Protein 4R82 (pdb70)

Organism: Streptomyces globisporus (NCBI:txid1908)

Foldseek 3Di:
DDDDADCVDVVRVVQVVQADKFFWKKKWAAPPAIAIIFGQWAFDDVVQGKIKGKAFPPAVVVRVVV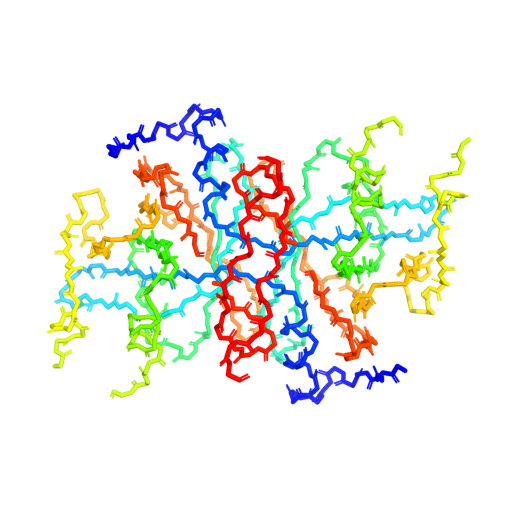AFKMKIFGAFLPCVVVNVLRVDNDPRSPPVFDFDQDPPRRITHGPRGQKMWMWTFDDWDDDDRIIMTMTGTPDMDGDVVTDTIGHSNDRDDDDPDPD/DDDADCVDVVSVVQVVLADKFFWKKKWAADPQIAIIFRQWAFDDVVQGKIKGWAFPPPVVVCLVPAFKMKIFGAFQVPVVVNVLNVDPDPRSPPVFDWDQDPVRRITYGPPGQKMFMWTFDDWDDDDRIIMTMTGTPDMDGDVPTDTIGHSNDRDDDDPDPD

CATH classification: 2.30.110.10

B-factor: mean 22.0, std 11.96, range [7.63, 94.13]

Nearest PDB structures (foldseek):
  4r82-assembly1_B  TM=1.001E+00  e=1.282E-28  Streptomyces globisporus
  4hx6-assembly4_G  TM=9.908E-01  e=9.183E-28  Streptomyces globisporus
  4hx6-assembly1_B  TM=9.897E-01  e=1.502E-27  Streptomyces globisporus
  4l82-assembly2_D  TM=9.680E-01  e=3.024E-16  Rickettsia felis URRWXCal2
  4l82-assembly1_B  TM=9.276E-01  e=1.485E-16  Rickettsia felis URRWXCal2

Radius of gyration: 18.84 Å; Cα contacts (8 Å, |Δi|>4): 823; chains: 2; bounding box: 42×42×58 Å

Sequence (325 aa):
PAELVDPKDRRVQLRRVFGDFPTGVTVVTVGGSSEPRGTANSFTSVSLSSPPLVLICVGKDAVHQRLTALPTFAVSVLEAGQEKAARHFADHSVDQFDTVDWVLGEESGAPLIAGAVAHLECAIHHRRLYEGGDHTIFLGEVIITATRWPAREGLFSGGRFRRFAPDADAELVDPKDRRVQLRRVFGDFPTGVTVVTVGGSEPRGTANSFTSVSLSSPPLVLICVGKDAVHQRLTALPTFAVSVLEAGQEKAARHFADHSVDQFDTVDWVLGEESGAPLIAGAVAHLECAIHRLYEGGDHTIFLGEVITATRWPAREGLFSGGRFRRFAPDAD

Structure (mmCIF, N/CA/C/O backbone):
data_4R82
#
_entry.id   4R82
#
_cell.length_a   42.046
_cell.length_b   62.830
_cell.length_c   70.089
_cell.angle_alpha   90.00
_cell.angle_beta   92.06
_cell.angle_gamma   90.00
#
_symmetry.space_group_name_H-M   'P 1 21 1'
#
loop_
_entity.id
_entity.type
_entity.pdbx_description
1 polymer Oxidoreductase
2 non-polymer NICOTINAMIDE-ADENINE-DINUCLEOTIDE
3 non-polymer 'CALCIUM ION'
4 non-polymer 'CHLORIDE ION'
5 non-polymer 'ACETATE ION'
6 non-polymer 'MAGNESIUM ION'
7 non-polymer 'FLAVIN-ADENINE DINUCLEOTIDE'
8 water water
#
loop_
_atom_site.group_PDB
_atom_site.id
_atom_site.type_symbol
_atom_site.label_atom_id
_atom_site.label_alt_id
_atom_site.label_comp_id
_atom_site.label_asym_id
_atom_site.label_entity_id
_atom_site.label_seq_id
_atom_site.pdbx_PDB_ins_code
_atom_site.Cartn_x
_atom_site.Cartn_y
_atom_site.Cartn_z
_atom_site.occupancy
_atom_site.B_iso_or_equiv
_atom_site.auth_seq_id
_atom_site.auth_comp_id
_atom_site.auth_asym_id
_atom_site.auth_atom_id
_atom_site.pdbx_PDB_model_num
ATOM 1 N N . PRO A 1 11 ? 1.448 20.992 29.239 1.00 52.84 8 PRO A N 1
ATOM 2 C CA . PRO A 1 11 ? 0.700 20.142 30.168 1.00 51.95 8 PRO A CA 1
ATOM 3 C C . PRO A 1 11 ? 0.960 18.671 29.885 1.00 44.81 8 PRO A C 1
ATOM 4 O O . PRO A 1 11 ? 0.570 18.168 28.830 1.00 45.62 8 PRO A O 1
ATOM 8 N N . ALA A 1 12 ? 1.611 17.998 30.827 1.00 37.67 9 ALA A N 1
ATOM 9 C CA . ALA A 1 12 ? 1.968 16.591 30.677 1.00 29.65 9 ALA A CA 1
ATOM 10 C C . ALA A 1 12 ? 0.772 15.734 30.260 1.00 29.67 9 ALA A C 1
ATOM 11 O O . ALA A 1 12 ? -0.351 15.949 30.718 1.00 35.31 9 ALA A O 1
ATOM 13 N N . GLU A 1 13 ? 1.024 14.774 29.379 1.00 22.76 10 GLU A N 1
ATOM 14 C CA . GLU A 1 13 ? 0.011 13.837 28.915 1.00 22.93 10 GLU A CA 1
ATOM 15 C C . GLU A 1 13 ? 0.380 12.457 29.450 1.00 21.95 10 GLU A C 1
ATOM 16 O O . GLU A 1 13 ? 1.480 11.961 29.197 1.00 19.80 10 GLU A O 1
ATOM 22 N N . LEU A 1 14 ? -0.524 11.838 30.202 1.00 22.00 11 LEU A N 1
ATOM 23 C CA . LEU A 1 14 ? -0.269 10.485 30.688 1.00 19.54 11 LEU A CA 1
ATOM 24 C C . LEU A 1 14 ? -0.604 9.486 29.584 1.00 23.72 11 LEU A C 1
ATOM 25 O O . LEU A 1 14 ? -1.694 9.530 29.002 1.00 27.46 11 LEU A O 1
ATOM 30 N N . VAL A 1 15 ? 0.324 8.575 29.311 1.00 15.86 12 VAL A N 1
ATOM 31 C CA . VAL A 1 15 ? 0.173 7.595 28.240 1.00 15.21 12 VAL A CA 1
ATOM 32 C C . VAL A 1 15 ? -0.277 6.232 28.769 1.00 20.23 12 VAL A C 1
ATOM 33 O O . VAL A 1 15 ? 0.364 5.662 29.659 1.00 21.82 12 VAL A O 1
ATOM 37 N N . ASP A 1 16 ? -1.394 5.738 28.232 1.00 19.94 13 ASP A N 1
ATOM 38 C CA . ASP A 1 16 ? -1.850 4.363 28.445 1.00 18.29 13 ASP A CA 1
ATOM 39 C C . ASP A 1 16 ? -1.180 3.494 27.389 1.00 17.09 13 ASP A C 1
ATOM 40 O O . ASP A 1 16 ? -1.492 3.616 26.206 1.00 17.35 13 ASP A O 1
ATOM 45 N N . PRO A 1 17 ? -0.237 2.628 27.799 1.00 18.86 14 PRO A N 1
ATOM 46 C CA . PRO A 1 17 ? 0.537 1.846 26.826 1.00 19.94 14 PRO A CA 1
ATOM 47 C C . PRO A 1 17 ? -0.334 0.936 25.964 1.00 22.41 14 PRO A C 1
ATOM 48 O O . PRO A 1 17 ? 0.132 0.506 24.905 1.00 21.71 14 PRO A O 1
ATOM 52 N N . LYS A 1 18 ? -1.562 0.663 26.402 1.00 20.98 15 LYS A N 1
ATOM 53 C CA . LYS A 1 18 ? -2.501 -0.138 25.622 1.00 18.81 15 LYS A CA 1
ATOM 54 C C . LYS A 1 18 ? -3.175 0.679 24.527 1.00 21.14 15 LYS A C 1
ATOM 55 O O . LYS A 1 18 ? -3.817 0.121 23.629 1.00 21.40 15 LYS A O 1
ATOM 59 N N . ASP A 1 19 ? -3.048 2.002 24.605 1.00 15.98 16 ASP A N 1
ATOM 60 C CA . ASP A 1 19 ? -3.640 2.869 23.592 1.00 15.29 16 ASP A CA 1
ATOM 61 C C . ASP A 1 19 ? -2.572 3.104 22.536 1.00 14.35 16 ASP A C 1
ATOM 62 O O . ASP A 1 19 ? -1.576 3.782 22.799 1.00 14.82 16 ASP A O 1
ATOM 67 N N . ARG A 1 20 ? -2.752 2.527 21.349 1.00 18.64 17 ARG A N 1
ATOM 68 C CA A ARG A 1 20 ? -1.756 2.615 20.270 0.43 17.42 17 ARG A CA 1
ATOM 69 C CA B ARG A 1 20 ? -1.702 2.619 20.336 0.57 16.42 17 ARG A CA 1
ATOM 70 C C . ARG A 1 20 ? -1.565 4.018 19.723 1.00 15.75 17 ARG A C 1
ATOM 71 O O . ARG A 1 20 ? -0.497 4.353 19.205 1.00 16.80 17 ARG A O 1
ATOM 86 N N . VAL A 1 21 ? -2.618 4.825 19.788 1.00 15.04 18 VAL A N 1
ATOM 87 C CA . VAL A 1 21 ? -2.526 6.221 19.367 1.00 17.29 18 VAL A CA 1
ATOM 88 C C . VAL A 1 21 ? -1.559 6.947 20.310 1.00 19.44 18 VAL A C 1
ATOM 89 O O . VAL A 1 21 ? -0.614 7.617 19.873 1.00 17.58 18 VAL A O 1
ATOM 93 N N . GLN A 1 22 ? -1.781 6.782 21.610 1.00 16.56 19 GLN A N 1
ATOM 94 C CA . GLN A 1 22 ? -0.916 7.390 22.620 1.00 15.39 19 GLN A CA 1
ATOM 95 C C . GLN A 1 22 ? 0.498 6.839 22.608 1.00 16.82 19 GLN A C 1
ATOM 96 O O . GLN A 1 22 ? 1.469 7.579 22.781 1.00 14.83 19 GLN A O 1
ATOM 102 N N . LEU A 1 23 ? 0.620 5.532 22.423 1.00 13.19 20 LEU A N 1
ATOM 103 C CA . LEU A 1 23 ? 1.936 4.910 22.380 1.00 13.00 20 LEU A CA 1
ATOM 104 C C . LEU A 1 23 ? 2.730 5.444 21.198 1.00 13.68 20 LEU A C 1
ATOM 105 O O . LEU A 1 23 ? 3.940 5.689 21.302 1.00 13.62 20 LEU A O 1
ATOM 110 N N . ARG A 1 24 ? 2.065 5.641 20.068 1.00 12.79 21 ARG A N 1
ATOM 111 C CA . ARG A 1 24 ? 2.789 6.136 18.904 1.00 12.30 21 ARG A CA 1
ATOM 112 C C . ARG A 1 24 ? 3.206 7.580 19.133 1.00 14.74 21 ARG A C 1
ATOM 113 O O . ARG A 1 24 ? 4.238 8.002 18.633 1.00 16.30 21 ARG A O 1
ATOM 121 N N . ARG A 1 25 ? 2.416 8.325 19.899 1.00 12.03 22 ARG A N 1
ATOM 122 C CA . ARG A 1 25 ? 2.805 9.693 20.258 1.00 13.39 22 ARG A CA 1
ATOM 123 C C . ARG A 1 25 ? 4.098 9.695 21.054 1.00 17.56 22 ARG A C 1
ATOM 124 O O . ARG A 1 25 ? 5.006 10.488 20.777 1.00 15.57 22 ARG A O 1
ATOM 132 N N . VAL A 1 26 ? 4.193 8.823 22.052 1.00 11.83 23 VAL A N 1
ATOM 133 C CA . VAL A 1 26 ? 5.409 8.812 22.874 1.00 11.94 23 VAL A CA 1
ATOM 134 C C . VAL A 1 26 ? 6.603 8.201 22.135 1.00 14.08 23 VAL A C 1
ATOM 135 O O . VAL A 1 26 ? 7.743 8.652 22.318 1.00 13.16 23 VAL A O 1
ATOM 139 N N . PHE A 1 27 ? 6.362 7.201 21.284 1.00 11.49 24 PHE A N 1
ATOM 140 C CA . PHE A 1 27 ? 7.450 6.687 20.457 1.00 9.75 24 PHE A CA 1
ATOM 141 C C . PHE A 1 27 ? 8.013 7.805 19.577 1.00 15.73 24 PHE A C 1
ATOM 142 O O . PHE A 1 27 ? 9.235 7.879 19.343 1.00 12.54 24 PHE A O 1
ATOM 150 N N . GLY A 1 28 ? 7.128 8.689 19.120 1.00 13.77 25 GLY A N 1
ATOM 151 C CA . GLY A 1 28 ? 7.517 9.779 18.242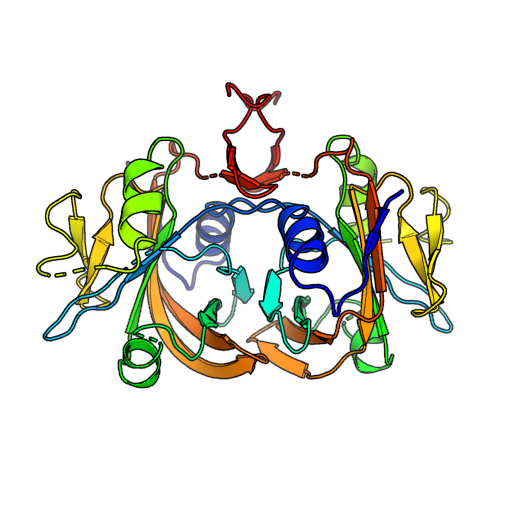 1.00 16.38 25 GLY A CA 1
ATOM 152 C C . GLY A 1 28 ? 8.325 10.854 18.942 1.00 13.62 25 GLY A C 1
ATOM 153 O O . GLY A 1 28 ? 8.932 11.714 18.277 1.00 13.32 25 GLY A O 1
ATOM 154 N N . ASP A 1 29 ? 8.337 10.824 20.274 1.00 11.41 26 ASP A N 1
ATOM 155 C CA . ASP A 1 29 ? 9.091 11.815 21.039 1.00 11.34 26 ASP A CA 1
ATOM 156 C C . ASP A 1 29 ? 10.609 11.610 20.950 1.00 10.94 26 ASP A C 1
ATOM 157 O O . ASP A 1 29 ? 11.366 12.548 21.177 1.00 13.42 26 ASP A O 1
ATOM 162 N N . PHE A 1 30 ? 11.049 10.399 20.632 1.00 10.25 27 PHE A N 1
ATOM 163 C CA . PHE A 1 30 ? 12.474 10.161 20.410 1.00 10.84 27 PHE A CA 1
ATOM 164 C C . PHE A 1 30 ? 12.785 10.343 18.933 1.00 11.23 27 PHE A C 1
ATOM 165 O O . PHE A 1 30 ? 12.320 9.563 18.095 1.00 11.63 27 PHE A O 1
ATOM 173 N N . PRO A 1 31 ? 13.589 11.370 18.603 1.00 11.36 28 PRO A N 1
ATOM 174 C CA . PRO A 1 31 ? 13.898 11.688 17.204 1.00 11.82 28 PRO A CA 1
ATOM 175 C C . PRO A 1 31 ? 14.836 10.660 16.604 1.00 11.48 28 PRO A C 1
ATOM 176 O O . PRO A 1 31 ? 15.674 10.107 17.321 1.00 10.67 28 PRO A O 1
ATOM 180 N N . THR A 1 32 ? 14.695 10.390 15.309 1.00 10.19 29 THR A N 1
ATOM 181 C CA . THR A 1 32 ? 15.619 9.496 14.627 1.00 12.21 29 THR A CA 1
ATOM 182 C C . THR A 1 32 ? 15.901 10.005 13.220 1.00 10.69 29 THR A C 1
ATOM 183 O O . THR A 1 32 ? 15.219 10.899 12.718 1.00 12.17 29 THR A O 1
ATOM 187 N N . GLY A 1 33 ? 16.892 9.403 12.571 1.00 11.93 30 GLY A N 1
ATOM 188 C CA . GLY A 1 33 ? 17.017 9.519 11.135 1.00 10.82 30 GLY A CA 1
ATOM 189 C C . GLY A 1 33 ? 16.025 8.607 10.441 1.00 13.37 30 GLY A C 1
ATOM 190 O O . GLY A 1 33 ? 15.123 8.039 11.074 1.00 11.96 30 GLY A O 1
ATOM 191 N N . VAL A 1 34 ? 16.183 8.470 9.130 1.00 11.13 31 VAL A N 1
ATOM 192 C CA . VAL A 1 34 ? 15.310 7.610 8.341 1.00 9.35 31 VAL A CA 1
ATOM 193 C C . VAL A 1 34 ? 16.196 6.831 7.394 1.00 10.33 31 VAL A C 1
ATOM 194 O O . VAL A 1 34 ? 17.083 7.411 6.767 1.00 12.15 31 VAL A O 1
ATOM 198 N N . THR A 1 35 ? 15.975 5.523 7.298 1.00 10.13 32 THR A N 1
ATOM 199 C CA . THR A 1 35 ? 16.712 4.710 6.337 1.00 10.10 32 THR A CA 1
ATOM 200 C C . THR A 1 35 ? 15.748 4.057 5.368 1.00 11.22 32 THR A C 1
ATOM 201 O O . THR A 1 35 ? 14.530 4.023 5.602 1.00 12.20 32 THR A O 1
ATOM 205 N N . VAL A 1 36 ? 16.293 3.530 4.280 1.00 8.54 33 VAL A N 1
ATOM 206 C CA . VAL A 1 36 ? 15.550 2.553 3.484 1.00 8.00 33 VAL A CA 1
ATOM 207 C C . VAL A 1 36 ? 16.344 1.267 3.592 1.00 11.66 33 VAL A C 1
ATOM 208 O O . VAL A 1 36 ? 17.546 1.236 3.291 1.00 11.96 33 VAL A O 1
ATOM 212 N N . VAL A 1 37 ? 15.682 0.215 4.057 1.00 10.30 34 VAL A N 1
ATOM 213 C CA . VAL A 1 37 ? 16.277 -1.109 4.074 1.00 11.22 34 VAL A CA 1
ATOM 214 C C . VAL A 1 37 ? 15.971 -1.786 2.748 1.00 10.44 34 VAL A C 1
ATOM 215 O O . VAL A 1 37 ? 14.824 -1.760 2.293 1.00 10.80 34 VAL A O 1
ATOM 219 N N . THR A 1 38 ? 16.978 -2.396 2.126 1.00 8.40 35 THR A N 1
ATOM 220 C CA . THR A 1 38 ? 16.736 -3.087 0.867 1.00 8.91 35 THR A CA 1
ATOM 221 C C . THR A 1 38 ? 17.284 -4.503 0.876 1.00 9.69 35 THR A C 1
ATOM 222 O O . THR A 1 38 ? 18.206 -4.832 1.636 1.00 11.72 35 THR A O 1
ATOM 226 N N . VAL A 1 39 ? 16.700 -5.334 0.022 1.00 12.77 36 VAL A N 1
ATOM 227 C CA . VAL A 1 39 ? 17.200 -6.685 -0.200 1.00 10.16 36 VAL A CA 1
ATOM 228 C C . VAL A 1 39 ? 17.253 -6.973 -1.684 1.00 14.14 36 VAL A C 1
ATOM 229 O O . VAL A 1 39 ? 16.562 -6.322 -2.476 1.00 14.18 36 VAL A O 1
ATOM 233 N N . GLY A 1 40 ? 18.087 -7.943 -2.055 1.00 11.59 37 GLY A N 1
ATOM 234 C CA . GLY A 1 40 ? 18.157 -8.416 -3.421 1.00 12.94 37 GLY A CA 1
ATOM 235 C C . GLY A 1 40 ? 17.289 -9.647 -3.572 1.00 16.90 37 GLY A C 1
ATOM 236 O O . GLY A 1 40 ? 16.123 -9.644 -3.167 1.00 16.91 37 GLY A O 1
ATOM 237 N N . GLY A 1 41 ? 17.844 -10.710 -4.141 1.00 16.79 38 GLY A N 1
ATOM 238 C CA . GLY A 1 41 ? 17.064 -11.908 -4.372 1.00 20.56 38 GLY A CA 1
ATOM 239 C C . GLY A 1 41 ? 16.268 -11.806 -5.660 1.00 20.04 38 GLY A C 1
ATOM 240 O O . GLY A 1 41 ? 16.467 -10.889 -6.457 1.00 18.21 38 GLY A O 1
ATOM 241 N N . SER A 1 42 ? 15.342 -12.732 -5.850 1.00 15.78 39 SER A N 1
ATOM 242 C CA A SER A 1 42 ? 14.581 -12.800 -7.090 0.54 16.65 39 SER A CA 1
ATOM 243 C CA B SER A 1 42 ? 14.570 -12.810 -7.088 0.46 16.66 39 SER A CA 1
ATOM 244 C C . SER A 1 42 ? 13.652 -11.604 -7.264 1.00 20.28 39 SER A C 1
ATOM 245 O O . SER A 1 42 ? 13.316 -11.232 -8.387 1.00 21.18 39 SER A O 1
ATOM 250 N N . GLU A 1 43 ? 13.235 -11.006 -6.153 1.00 16.76 40 GLU A N 1
ATOM 251 C CA . GLU A 1 43 ? 12.379 -9.823 -6.218 1.00 20.44 40 GLU A CA 1
ATOM 252 C C . GLU A 1 43 ? 12.836 -8.787 -5.211 1.00 18.36 40 GLU A C 1
ATOM 253 O O . GLU A 1 43 ? 12.312 -8.733 -4.100 1.00 18.54 40 GLU A O 1
ATOM 255 N N . PRO A 1 44 ? 13.822 -7.964 -5.600 1.00 16.58 41 PRO A N 1
ATOM 256 C CA . PRO A 1 44 ? 14.368 -6.960 -4.691 1.00 15.77 41 PRO A CA 1
ATOM 257 C C . PRO A 1 44 ? 13.280 -6.031 -4.188 1.00 17.39 41 PRO A C 1
ATOM 258 O O . PRO A 1 44 ? 12.298 -5.753 -4.896 1.00 19.99 41 PRO A O 1
ATOM 262 N N . ARG A 1 45 ? 13.450 -5.581 -2.953 1.00 12.75 42 ARG A N 1
ATOM 263 C CA . ARG A 1 45 ? 12.420 -4.810 -2.276 1.00 14.85 42 ARG A CA 1
ATOM 264 C C . ARG A 1 45 ? 13.100 -3.796 -1.382 1.00 14.64 42 ARG A C 1
ATOM 265 O O . ARG A 1 45 ? 14.231 -4.013 -0.930 1.00 11.89 42 ARG A O 1
ATOM 270 N N . GLY A 1 46 ? 12.426 -2.672 -1.142 1.00 12.20 43 GLY A N 1
ATOM 271 C CA . GLY A 1 46 ? 12.894 -1.709 -0.170 1.00 9.86 43 GLY A CA 1
ATOM 272 C C . GLY A 1 46 ? 11.776 -1.377 0.807 1.00 11.57 43 GLY A C 1
ATOM 273 O O . GLY A 1 46 ? 10.597 -1.548 0.489 1.00 13.17 43 GLY A O 1
ATOM 282 N N . THR A 1 48 ? 10.992 1.665 4.037 1.00 11.18 45 THR A N 1
ATOM 283 C CA . THR A 1 48 ? 11.448 2.758 4.886 1.00 10.30 45 THR A CA 1
ATOM 284 C C . THR A 1 48 ? 11.470 2.297 6.346 1.00 11.16 45 THR A C 1
ATOM 285 O O . THR A 1 48 ? 10.527 1.631 6.818 1.00 10.13 45 THR A O 1
ATOM 289 N N . ALA A 1 49 ? 12.564 2.597 7.043 1.00 9.13 46 ALA A N 1
ATOM 290 C CA . ALA A 1 49 ? 12.741 2.132 8.422 1.00 9.49 46 ALA A CA 1
ATOM 291 C C . ALA A 1 49 ? 13.454 3.140 9.290 1.00 12.14 46 ALA A C 1
ATOM 292 O O . ALA A 1 49 ? 14.541 3.629 8.927 1.00 11.78 46 ALA A O 1
ATOM 294 N N . ASN A 1 50 ? 12.888 3.417 10.462 1.00 11.89 47 ASN A N 1
ATOM 295 C CA . ASN A 1 50 ? 13.586 4.266 11.420 1.00 10.50 47 ASN A CA 1
ATOM 296 C C . ASN A 1 50 ? 14.046 3.508 12.670 1.00 12.26 47 ASN A C 1
ATOM 297 O O . ASN A 1 50 ? 14.660 4.091 13.561 1.00 12.61 47 ASN A O 1
ATOM 302 N N . SER A 1 51 ? 13.771 2.207 12.718 1.00 10.42 48 SER A N 1
ATOM 303 C CA . SER A 1 51 ? 14.153 1.384 13.864 1.00 11.12 48 SER A CA 1
ATOM 304 C C . SER A 1 51 ? 15.629 0.966 13.802 1.00 19.74 48 SER A C 1
ATOM 305 O O . SER A 1 51 ? 16.103 0.227 14.662 1.00 24.75 48 SER A O 1
ATOM 308 N N . PHE A 1 52 ? 16.347 1.440 12.790 1.00 15.91 49 PHE A N 1
ATOM 309 C CA . PHE A 1 52 ? 17.771 1.153 12.656 1.00 13.96 49 PHE A CA 1
ATOM 310 C C . PHE A 1 52 ? 18.522 1.613 13.894 1.00 16.08 49 PHE A C 1
ATOM 311 O O . PHE A 1 52 ? 18.363 2.751 14.342 1.00 17.42 49 PHE A O 1
ATOM 319 N N . THR A 1 53 ? 19.370 0.738 14.430 1.00 10.73 50 THR A N 1
ATOM 320 C CA . THR A 1 53 ? 20.141 1.068 15.626 1.00 12.64 50 THR A CA 1
ATOM 321 C C . THR A 1 53 ? 21.529 0.467 15.492 1.00 9.46 50 THR A C 1
ATOM 322 O O . THR A 1 53 ? 21.656 -0.705 15.163 1.00 13.12 50 THR A O 1
ATOM 326 N N . SER A 1 54 ? 22.578 1.246 15.740 1.00 8.94 51 SER A N 1
ATOM 327 C CA . SER A 1 54 ? 23.902 0.644 15.772 1.00 10.47 51 SER A CA 1
ATOM 328 C C . SER A 1 54 ? 24.124 0.005 17.142 1.00 13.59 51 SER A C 1
ATOM 329 O O . SER A 1 54 ? 23.794 0.584 18.180 1.00 13.49 51 SER A O 1
ATOM 332 N N . VAL A 1 55 ? 24.659 -1.211 17.137 1.00 8.89 52 VAL A N 1
ATOM 333 C CA . VAL A 1 55 ? 24.666 -2.036 18.333 1.00 9.28 52 VAL A CA 1
ATOM 334 C C . VAL A 1 55 ? 26.057 -2.258 18.925 1.00 13.04 52 VAL A C 1
ATOM 335 O O . VAL A 1 55 ? 26.269 -2.056 20.130 1.00 15.20 52 VAL A O 1
ATOM 339 N N . SER A 1 56 ? 27.003 -2.681 18.094 1.00 10.73 53 SER A N 1
ATOM 340 C CA . SER A 1 56 ? 28.262 -3.203 18.608 1.00 11.57 53 SER A CA 1
ATOM 341 C C . SER A 1 56 ? 29.394 -2.788 17.691 1.00 11.26 53 SER A C 1
ATOM 342 O O . SER A 1 56 ? 29.189 -2.669 16.485 1.00 10.83 53 SER A O 1
ATOM 345 N N . LEU A 1 57 ? 30.577 -2.562 18.266 1.00 12.02 54 LEU A N 1
ATOM 346 C CA . LEU A 1 57 ? 31.778 -2.294 17.473 1.00 12.45 54 LEU A CA 1
ATOM 347 C C . LEU A 1 57 ? 32.531 -3.571 17.090 1.00 15.63 54 LEU A C 1
ATOM 348 O O . LEU A 1 57 ? 33.018 -3.699 15.961 1.00 15.71 54 LEU A O 1
ATOM 353 N N . SER A 1 58 ? 32.653 -4.497 18.038 1.00 16.76 55 SER A N 1
ATOM 354 C CA A SER A 1 58 ? 33.322 -5.767 17.771 0.47 18.54 55 SER A CA 1
ATOM 355 C CA B SER A 1 58 ? 33.345 -5.764 17.803 0.53 18.65 55 SER A CA 1
ATOM 356 C C . SER A 1 58 ? 32.527 -6.936 18.341 1.00 16.22 55 SER A C 1
ATOM 357 O O . SER A 1 58 ? 32.481 -7.138 19.555 1.00 21.51 55 SER A O 1
ATOM 362 N N . PRO A 1 59 ? 31.865 -7.706 17.455 1.00 15.59 56 PRO A N 1
ATOM 363 C CA . PRO A 1 59 ? 31.759 -7.560 15.994 1.00 16.42 56 PRO A CA 1
ATOM 364 C C . PRO A 1 59 ? 30.960 -6.327 15.610 1.00 14.13 56 PRO A C 1
ATOM 365 O O . PRO A 1 59 ? 30.201 -5.816 16.440 1.00 14.74 56 PRO A O 1
ATOM 369 N N . PR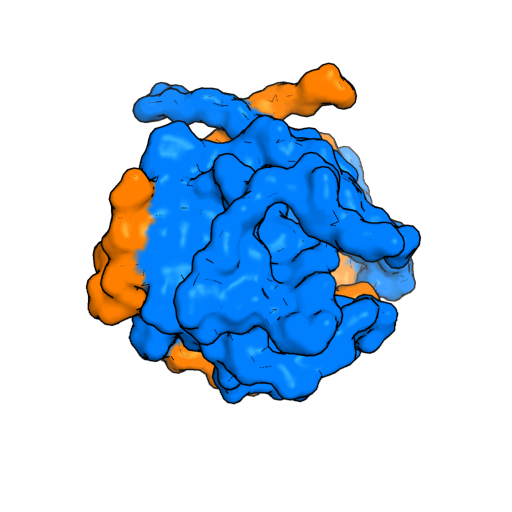O A 1 60 ? 31.130 -5.836 14.376 1.00 12.71 57 PRO A N 1
ATOM 370 C CA . PRO A 1 60 ? 30.393 -4.637 13.976 1.00 11.33 57 PRO A CA 1
ATOM 371 C C . PRO A 1 60 ? 28.941 -5.003 13.681 1.00 14.83 57 PRO A C 1
ATOM 372 O O . PRO A 1 60 ? 28.654 -5.624 12.647 1.00 15.15 57 PRO A O 1
ATOM 376 N N . LEU A 1 61 ? 28.040 -4.618 14.580 1.00 10.36 58 LEU A N 1
ATOM 377 C CA . LEU A 1 61 ? 26.636 -5.034 14.466 1.00 10.57 58 LEU A CA 1
ATOM 378 C C . LEU A 1 61 ? 25.662 -3.873 14.470 1.00 12.35 58 LEU A C 1
ATOM 379 O O . LEU A 1 61 ? 25.881 -2.873 15.155 1.00 11.19 58 LEU A O 1
ATOM 384 N N . VAL A 1 62 ? 24.582 -4.027 13.703 1.00 9.13 59 VAL A N 1
ATOM 385 C CA . VAL A 1 62 ? 23.439 -3.102 13.723 1.00 9.10 59 VAL A CA 1
ATOM 386 C C . VAL A 1 62 ? 22.180 -3.922 13.812 1.00 9.28 59 VAL A C 1
ATOM 387 O O . VAL A 1 62 ? 22.210 -5.138 13.606 1.00 11.59 59 VAL A O 1
ATOM 391 N N . LEU A 1 63 ? 21.060 -3.275 14.125 1.00 9.72 60 LEU A N 1
ATOM 392 C CA . LEU A 1 63 ? 19.790 -3.991 14.087 1.00 10.82 60 LEU A CA 1
ATOM 393 C C . LEU A 1 63 ? 18.719 -3.157 13.412 1.00 10.02 60 LEU A C 1
ATOM 394 O O . LEU A 1 63 ? 18.836 -1.928 13.316 1.00 11.01 60 LEU A O 1
ATOM 399 N N . ILE A 1 64 ? 17.695 -3.848 12.921 1.00 10.94 61 ILE A N 1
ATOM 400 C CA . ILE A 1 64 ? 16.462 -3.213 12.486 1.00 7.98 61 ILE A CA 1
ATOM 401 C C . ILE A 1 64 ? 15.290 -4.001 13.062 1.00 9.91 61 ILE A C 1
ATOM 402 O O . ILE A 1 64 ? 15.411 -5.203 13.349 1.00 12.01 61 ILE A O 1
ATOM 407 N N . CYS A 1 65 ? 14.151 -3.331 13.220 1.00 10.72 62 CYS A N 1
ATOM 408 C CA . CYS A 1 65 ? 12.942 -3.994 13.700 1.00 9.12 62 CYS A CA 1
ATOM 409 C C . CYS A 1 65 ? 11.926 -3.899 12.589 1.00 10.16 62 CYS A C 1
ATOM 410 O O . CYS A 1 65 ? 11.659 -2.801 12.100 1.00 10.45 62 CYS A O 1
ATOM 413 N N . VAL A 1 66 ? 11.368 -5.039 12.195 1.00 11.46 63 VAL A N 1
ATOM 414 C CA . VAL A 1 66 ? 10.491 -5.103 11.033 1.00 11.97 63 VAL A CA 1
ATOM 415 C C . VAL A 1 66 ? 9.192 -5.789 11.409 1.00 12.25 63 VAL A C 1
ATOM 416 O O . VAL A 1 66 ? 9.196 -6.896 11.967 1.00 12.45 63 VAL A O 1
ATOM 420 N N . GLY A 1 67 ? 8.075 -5.134 11.110 1.00 11.91 64 GLY A N 1
ATOM 421 C CA . GLY A 1 67 ? 6.769 -5.682 11.417 1.00 13.23 64 GLY A CA 1
ATOM 422 C C . GLY A 1 67 ? 6.548 -7.046 10.799 1.00 14.09 64 GLY A C 1
ATOM 423 O O . GLY A 1 67 ? 6.916 -7.290 9.639 1.00 13.09 64 GLY A O 1
ATOM 424 N N . LYS A 1 68 ? 5.935 -7.940 11.566 1.00 13.56 65 LYS A N 1
ATOM 425 C CA . LYS A 1 68 ? 5.732 -9.308 11.105 1.00 15.34 65 LYS A CA 1
ATOM 426 C C . LYS A 1 68 ? 4.877 -9.426 9.845 1.00 18.51 65 LYS A C 1
ATOM 427 O O . LYS A 1 68 ? 5.014 -10.389 9.098 1.00 21.70 65 LYS A O 1
ATOM 433 N N . ASP A 1 69 ? 3.999 -8.452 9.611 1.00 20.67 66 ASP A N 1
ATOM 434 C CA . ASP A 1 69 ? 3.124 -8.491 8.440 1.00 26.38 66 ASP A CA 1
ATOM 435 C C . ASP A 1 69 ? 3.663 -7.743 7.213 1.00 26.62 66 ASP A C 1
ATOM 436 O O . ASP A 1 69 ? 2.993 -7.659 6.188 1.00 29.09 66 ASP A O 1
ATOM 441 N N . ALA A 1 70 ? 4.872 -7.203 7.304 1.00 21.64 67 ALA A N 1
ATOM 442 C CA . ALA A 1 70 ? 5.483 -6.566 6.139 1.00 20.28 67 ALA A CA 1
ATOM 443 C C . ALA A 1 70 ? 6.019 -7.630 5.177 1.00 20.20 67 ALA A C 1
ATOM 444 O O . ALA A 1 70 ? 6.542 -8.654 5.617 1.00 21.07 67 ALA A O 1
ATOM 446 N N . VAL A 1 71 ? 5.915 -7.388 3.871 1.00 23.45 68 VAL A N 1
ATOM 447 C CA . VAL A 1 71 ? 6.560 -8.264 2.886 1.00 24.52 68 VAL A CA 1
ATOM 448 C C . VAL A 1 71 ? 8.063 -8.329 3.129 1.00 26.97 68 VAL A C 1
ATOM 449 O O . VAL A 1 71 ? 8.693 -9.385 2.978 1.00 21.03 68 VAL A O 1
ATOM 461 N N . HIS A 1 73 ? 9.509 -8.439 5.813 1.00 21.27 70 HIS A N 1
ATOM 462 C CA . HIS A 1 73 ? 9.756 -9.433 6.841 1.00 17.96 70 HIS A CA 1
ATOM 463 C C . HIS A 1 73 ? 9.988 -10.807 6.198 1.00 18.47 70 HIS A C 1
ATOM 464 O O . HIS A 1 73 ? 10.922 -11.507 6.571 1.00 20.02 70 HIS A O 1
ATOM 471 N N . GLN A 1 74 ? 9.163 -11.181 5.224 1.00 15.64 71 GLN A N 1
ATOM 472 C CA . GLN A 1 74 ? 9.319 -12.492 4.579 1.00 17.63 71 GLN A CA 1
ATOM 473 C C . GLN A 1 74 ? 10.647 -12.566 3.821 1.00 20.61 71 GLN A C 1
ATOM 474 O O . GLN A 1 74 ? 11.325 -13.601 3.828 1.00 20.36 71 GLN A O 1
ATOM 476 N N . ARG A 1 75 ? 11.048 -11.455 3.207 1.00 18.31 72 ARG A N 1
ATOM 477 C CA . ARG A 1 75 ? 12.325 -11.423 2.483 1.00 15.36 72 ARG A CA 1
ATOM 478 C C . ARG A 1 75 ? 13.523 -11.587 3.397 1.00 18.93 72 ARG A C 1
ATOM 479 O O . ARG A 1 75 ? 14.414 -12.388 3.121 1.00 22.60 72 ARG A O 1
ATOM 487 N N . LEU A 1 76 ? 13.552 -10.806 4.471 1.00 17.15 73 LEU A N 1
ATOM 488 C CA . LEU A 1 76 ? 14.654 -10.848 5.418 1.00 21.08 73 LEU A CA 1
ATOM 489 C C . LEU A 1 76 ? 14.791 -12.207 6.079 1.00 22.79 73 LEU A C 1
ATOM 490 O O . LEU A 1 76 ? 15.900 -12.641 6.388 1.00 26.57 73 LEU A O 1
ATOM 495 N N . THR A 1 77 ? 13.670 -12.887 6.302 1.00 17.56 74 THR A N 1
ATOM 496 C CA . THR A 1 77 ? 13.747 -14.219 6.890 1.00 17.68 74 THR A CA 1
ATOM 497 C C . THR A 1 77 ? 14.340 -15.218 5.898 1.00 20.07 74 THR A C 1
ATOM 498 O O . THR A 1 77 ? 14.942 -16.214 6.295 1.00 27.50 74 THR A O 1
ATOM 502 N N . ALA A 1 78 ? 14.181 -14.942 4.606 1.00 17.26 75 ALA A N 1
ATOM 503 C CA . ALA A 1 78 ? 14.627 -15.881 3.572 1.00 16.04 75 ALA A CA 1
ATOM 504 C C . ALA A 1 78 ? 16.032 -15.593 3.033 1.00 15.79 75 ALA A C 1
ATOM 505 O O . ALA A 1 78 ? 16.669 -16.484 2.492 1.00 16.51 75 ALA A O 1
ATOM 507 N N . LEU A 1 79 ? 16.500 -14.359 3.171 1.00 13.57 76 LEU A N 1
ATOM 508 C CA . LEU A 1 79 ? 17.753 -13.936 2.531 1.00 14.01 76 LEU A CA 1
ATOM 509 C C . LEU A 1 79 ? 18.885 -13.750 3.535 1.00 13.75 76 LEU A C 1
ATOM 510 O O . LEU A 1 79 ? 18.643 -13.428 4.693 1.00 15.83 76 LEU A O 1
ATOM 515 N N . PRO A 1 80 ? 20.137 -13.938 3.085 1.00 14.45 77 PRO A N 1
ATOM 516 C CA . PRO A 1 80 ? 21.244 -13.907 4.046 1.00 15.31 77 PRO A CA 1
ATOM 517 C C . PRO A 1 80 ? 21.787 -12.511 4.342 1.00 14.66 77 PRO A C 1
ATOM 518 O O . PRO A 1 80 ? 22.531 -12.340 5.315 1.00 16.69 77 PRO A O 1
ATOM 522 N N . THR A 1 81 ? 21.435 -11.524 3.523 1.00 11.44 78 THR A N 1
ATOM 523 C CA . THR A 1 81 ? 22.007 -10.189 3.675 1.00 10.76 78 THR A CA 1
ATOM 524 C C . THR A 1 81 ? 20.972 -9.127 3.385 1.00 16.29 78 THR A C 1
ATOM 525 O O . THR A 1 81 ? 19.989 -9.391 2.694 1.00 16.76 78 THR A O 1
ATOM 529 N N . PHE A 1 82 ? 21.199 -7.925 3.907 1.00 14.08 79 PHE A N 1
ATOM 530 C CA . PHE A 1 82 ? 20.341 -6.787 3.592 1.00 12.25 79 PHE A CA 1
ATOM 531 C C . PHE A 1 82 ? 21.195 -5.540 3.530 1.00 13.50 79 PHE A C 1
ATOM 532 O O . PHE A 1 82 ? 22.363 -5.562 3.910 1.00 13.61 79 PHE A O 1
ATOM 540 N N . ALA A 1 83 ? 20.638 -4.458 3.012 1.00 10.29 80 ALA A N 1
ATOM 541 C CA . ALA A 1 83 ? 21.388 -3.216 2.990 1.00 11.82 80 ALA A CA 1
ATOM 542 C C . ALA A 1 83 ? 20.592 -2.122 3.662 1.00 9.46 80 ALA A C 1
ATOM 543 O O . ALA A 1 83 ? 19.348 -2.171 3.723 1.00 11.74 80 ALA A O 1
ATOM 545 N N . VAL A 1 84 ? 21.321 -1.151 4.195 1.00 8.57 81 VAL A N 1
ATOM 546 C CA . VAL A 1 84 ? 20.689 0.013 4.808 1.00 7.66 81 VAL A CA 1
ATOM 547 C C . VAL A 1 84 ? 21.199 1.271 4.117 1.00 10.59 81 VAL A C 1
ATOM 548 O O . VAL A 1 84 ? 22.410 1.477 4.014 1.00 11.90 81 VAL A O 1
ATOM 552 N N . SER A 1 85 ? 20.278 2.125 3.653 1.00 9.01 82 SER A N 1
ATOM 553 C CA . SER A 1 85 ? 20.660 3.399 3.078 1.00 11.22 82 SER A CA 1
ATOM 554 C C . SER A 1 85 ? 20.139 4.467 4.015 1.00 10.64 82 SER A C 1
ATOM 555 O O . SER A 1 85 ? 18.920 4.609 4.177 1.00 11.00 82 SER A O 1
ATOM 558 N N . VAL A 1 86 ? 21.054 5.208 4.637 1.00 8.68 83 VAL A N 1
ATOM 559 C CA . VAL A 1 86 ? 20.665 6.288 5.533 1.00 10.26 83 VAL A CA 1
ATOM 560 C C . VAL A 1 86 ? 20.321 7.503 4.691 1.00 11.29 83 VAL A C 1
ATOM 561 O O . VAL A 1 86 ? 21.176 8.039 3.974 1.00 11.07 83 VAL A O 1
ATOM 565 N N . LEU A 1 87 ? 19.072 7.948 4.765 1.00 10.48 84 LEU A N 1
ATOM 566 C CA . LEU A 1 87 ? 18.605 8.983 3.853 1.00 9.53 84 LEU A CA 1
ATOM 567 C C . LEU A 1 87 ? 19.107 10.365 4.227 1.00 11.21 84 LEU A C 1
ATOM 568 O O . LEU A 1 87 ? 19.135 10.736 5.399 1.00 11.32 84 LEU A O 1
ATOM 573 N N . GLU A 1 88 ? 19.493 11.115 3.200 1.00 10.81 85 GLU A N 1
ATOM 574 C CA . GLU A 1 88 ? 19.987 12.469 3.324 1.00 11.23 85 GLU A CA 1
ATOM 575 C C . GLU A 1 88 ? 18.832 13.465 3.466 1.00 13.69 85 GLU A C 1
ATOM 576 O O . GLU A 1 88 ? 17.690 13.150 3.138 1.00 16.61 85 GLU A O 1
ATOM 582 N N . ALA A 1 89 ? 19.147 14.667 3.946 1.00 14.28 86 ALA A N 1
ATOM 583 C CA . ALA A 1 89 ? 18.158 15.686 4.276 1.00 17.32 86 ALA A CA 1
ATOM 584 C C . ALA A 1 89 ? 17.102 15.963 3.209 1.00 20.57 86 ALA A C 1
ATOM 585 O O . ALA A 1 89 ? 15.965 16.282 3.545 1.00 26.06 86 ALA A O 1
ATOM 587 N N . GLY A 1 90 ? 17.466 15.863 1.935 1.00 18.11 87 GLY A N 1
ATOM 588 C CA . GLY A 1 90 ? 16.516 16.177 0.873 1.00 21.14 87 GLY A CA 1
ATOM 589 C C . GLY A 1 90 ? 15.804 14.986 0.235 1.00 19.00 87 GLY A C 1
ATOM 590 O O . GLY A 1 90 ? 15.265 15.098 -0.872 1.00 21.14 87 GLY A O 1
ATOM 591 N N . GLN A 1 91 ? 15.784 13.854 0.927 1.00 14.24 88 GLN A N 1
ATOM 592 C CA . GLN A 1 91 ? 15.222 12.634 0.353 1.00 14.57 88 GLN A CA 1
ATOM 593 C C . GLN A 1 91 ? 13.868 12.218 0.920 1.00 13.85 88 GLN A C 1
ATOM 594 O O . GLN A 1 91 ? 13.569 11.023 1.017 1.00 16.94 88 GLN A O 1
ATOM 600 N N . GLU A 1 92 ? 13.048 13.194 1.280 1.00 14.82 89 GLU A N 1
ATOM 601 C CA . GLU A 1 92 ? 11.712 12.894 1.773 1.00 15.48 89 GLU A CA 1
ATOM 602 C C . GLU A 1 92 ? 10.881 12.101 0.758 1.00 18.16 89 GLU A C 1
ATOM 603 O O . GLU A 1 92 ? 10.073 11.244 1.145 1.00 18.87 89 GLU A O 1
ATOM 609 N N . LYS A 1 93 ? 11.080 12.371 -0.530 1.00 16.84 90 LYS A N 1
ATOM 610 C CA . LYS A 1 93 ? 10.307 11.684 -1.566 1.00 23.84 90 LYS A CA 1
ATOM 611 C C . LYS A 1 93 ? 10.611 10.192 -1.541 1.00 21.82 90 LYS A C 1
ATOM 612 O O . LYS A 1 93 ? 9.702 9.358 -1.623 1.00 19.57 90 LYS A O 1
ATOM 615 N N . ALA A 1 94 ? 11.890 9.858 -1.407 1.00 15.03 91 ALA A N 1
ATOM 616 C CA . ALA A 1 94 ? 12.297 8.460 -1.303 1.00 12.55 91 ALA A CA 1
ATOM 617 C C . ALA A 1 94 ? 11.747 7.807 -0.032 1.00 15.71 91 ALA A C 1
ATOM 618 O O . ALA A 1 94 ? 11.345 6.640 -0.052 1.00 15.81 91 ALA A O 1
ATOM 620 N N . ALA A 1 95 ? 11.735 8.549 1.075 1.00 14.23 92 ALA A N 1
ATOM 621 C CA . ALA A 1 95 ? 11.217 8.011 2.329 1.00 13.04 92 ALA A CA 1
ATOM 622 C C . ALA A 1 95 ? 9.739 7.666 2.188 1.00 12.76 92 ALA A C 1
ATOM 623 O O . ALA A 1 95 ? 9.293 6.605 2.625 1.00 13.39 92 ALA A O 1
ATOM 625 N N . ARG A 1 96 ? 8.984 8.568 1.577 1.00 14.43 93 ARG A N 1
ATOM 626 C CA . ARG A 1 96 ? 7.560 8.316 1.375 1.00 12.73 93 ARG A CA 1
ATOM 627 C C . ARG A 1 96 ? 7.319 7.152 0.424 1.00 17.82 93 ARG A C 1
ATOM 628 O O . ARG A 1 96 ? 6.435 6.319 0.653 1.00 17.58 93 ARG A O 1
ATOM 636 N N . HIS A 1 97 ? 8.127 7.079 -0.627 1.00 14.59 94 HIS A N 1
ATOM 637 C CA . HIS A 1 97 ? 7.939 6.062 -1.650 1.00 16.15 94 HIS A CA 1
ATOM 638 C C . HIS A 1 97 ? 8.114 4.655 -1.086 1.00 16.61 94 HIS A C 1
ATOM 639 O O . HIS A 1 97 ? 7.315 3.748 -1.370 1.00 17.57 94 HIS A O 1
ATOM 646 N N . PHE A 1 98 ? 9.157 4.470 -0.283 1.00 13.30 95 PHE A N 1
ATOM 647 C CA . PHE A 1 98 ? 9.442 3.155 0.275 1.00 12.22 95 PHE A CA 1
ATOM 648 C C . PHE A 1 98 ? 8.640 2.839 1.533 1.00 13.52 95 PHE A C 1
ATOM 649 O O . PHE A 1 98 ? 8.787 1.769 2.122 1.00 13.29 95 PHE A O 1
ATOM 657 N N . ALA A 1 99 ? 7.774 3.768 1.933 1.00 12.82 96 ALA A N 1
ATOM 658 C CA . ALA A 1 99 ? 6.812 3.510 3.004 1.00 13.79 96 ALA A CA 1
ATOM 659 C C . ALA A 1 99 ? 5.426 3.181 2.448 1.00 13.59 96 ALA A C 1
ATOM 660 O O . ALA A 1 99 ? 4.515 2.818 3.208 1.00 18.19 96 ALA A O 1
ATOM 662 N N . ASP A 1 100 ? 5.256 3.339 1.135 1.00 18.69 97 ASP A N 1
ATOM 663 C CA . ASP A 1 100 ? 3.972 3.092 0.494 1.00 24.64 97 ASP A CA 1
ATOM 664 C C . ASP A 1 100 ? 3.695 1.596 0.489 1.00 30.92 97 ASP A C 1
ATOM 665 O O . ASP A 1 100 ? 4.546 0.804 0.087 1.00 30.33 97 ASP A O 1
ATOM 670 N N . HIS A 1 101 ? 2.505 1.208 0.933 1.00 36.21 98 HIS A N 1
ATOM 671 C CA . HIS A 1 101 ? 2.147 -0.208 0.968 1.00 43.99 98 HIS A CA 1
ATOM 672 C C . HIS A 1 101 ? 1.918 -0.770 -0.435 1.00 48.58 98 HIS A C 1
ATOM 673 O O . HIS A 1 101 ? 2.153 -1.958 -0.674 1.00 50.68 98 HIS A O 1
ATOM 680 N N . SER A 1 102 ? 1.466 0.090 -1.348 1.00 50.20 99 SER A N 1
ATOM 681 C CA . SER A 1 102 ? 1.157 -0.297 -2.730 1.00 54.73 99 SER A CA 1
ATOM 682 C C . SER A 1 102 ? 2.285 -1.076 -3.405 1.00 51.70 99 SER A C 1
ATOM 683 O O . SER A 1 102 ? 3.435 -0.637 -3.409 1.00 52.32 99 SER A O 1
ATOM 686 N N . VAL A 1 107 ? 5.143 -3.180 -11.970 1.00 50.00 104 VAL A N 1
ATOM 687 C CA . VAL A 1 107 ? 5.653 -2.043 -11.207 1.00 49.47 104 VAL A CA 1
ATOM 688 C C . VAL A 1 107 ? 6.972 -2.352 -10.503 1.00 45.29 104 VAL A C 1
ATOM 689 O O . VAL A 1 107 ? 7.000 -3.067 -9.499 1.00 48.71 104 VAL A O 1
ATOM 691 N N . ASP A 1 108 ? 8.064 -1.814 -11.034 1.00 37.59 105 ASP A N 1
ATOM 692 C CA . ASP A 1 108 ? 9.347 -1.880 -10.347 1.00 31.55 105 ASP A CA 1
ATOM 693 C C . ASP A 1 108 ? 9.330 -0.838 -9.229 1.00 30.79 105 ASP A C 1
ATOM 694 O O . ASP A 1 108 ? 9.147 0.352 -9.490 1.00 30.70 105 ASP A O 1
ATOM 699 N N . GLN A 1 109 ? 9.521 -1.282 -7.989 1.00 27.69 106 GLN A N 1
ATOM 700 C CA . GLN A 1 109 ? 9.542 -0.376 -6.841 1.00 26.64 106 GLN A CA 1
ATOM 701 C C . GLN A 1 109 ? 10.703 0.625 -6.953 1.00 27.65 106 GLN A C 1
ATOM 702 O O . GLN A 1 109 ? 10.666 1.713 -6.370 1.00 28.28 106 GLN A O 1
ATOM 708 N N . PHE A 1 110 ? 11.724 0.263 -7.727 1.00 24.81 107 PHE A N 1
ATOM 709 C CA . PHE A 1 110 ? 12.960 1.041 -7.781 1.00 26.66 107 PHE A CA 1
ATOM 710 C C . PHE A 1 110 ? 13.128 1.934 -9.025 1.00 37.22 107 PHE A C 1
ATOM 711 O O . PHE A 1 110 ? 14.172 2.570 -9.190 1.00 42.28 107 PHE A O 1
ATOM 719 N N . ASP A 1 111 ? 12.126 1.992 -9.900 1.00 38.91 108 ASP A N 1
ATOM 720 C CA . ASP A 1 111 ? 12.269 2.809 -11.112 1.00 46.90 108 ASP A CA 1
ATOM 721 C C . ASP A 1 111 ? 12.010 4.306 -10.889 1.00 46.21 108 ASP A C 1
ATOM 722 O O . ASP A 1 111 ? 12.161 5.114 -11.807 1.00 52.95 108 ASP A O 1
ATOM 727 N N . THR A 1 112 ? 11.637 4.662 -9.664 1.00 43.66 109 THR A N 1
ATOM 728 C CA . THR A 1 112 ? 11.395 6.051 -9.276 1.00 45.55 109 THR A CA 1
ATOM 729 C C . THR A 1 112 ? 12.672 6.688 -8.732 1.00 42.66 109 THR A C 1
ATOM 730 O O . THR A 1 112 ? 12.875 7.905 -8.808 1.00 43.43 109 THR A O 1
ATOM 734 N N . VAL A 1 113 ? 13.553 5.839 -8.217 1.00 34.82 110 VAL A N 1
ATOM 735 C CA . VAL A 1 113 ? 14.728 6.295 -7.502 1.00 30.02 110 VAL A CA 1
ATOM 736 C C . VAL A 1 113 ? 16.006 5.919 -8.262 1.00 25.73 110 VAL A C 1
ATOM 737 O O . VAL A 1 113 ? 16.017 4.964 -9.044 1.00 31.66 110 VAL A O 1
ATOM 741 N N . ASP A 1 114 ? 17.067 6.693 -8.062 1.00 26.15 111 ASP A N 1
ATOM 742 C CA . ASP A 1 114 ? 18.382 6.308 -8.553 1.00 23.64 111 ASP A CA 1
ATOM 743 C C . ASP A 1 114 ? 18.988 5.355 -7.527 1.00 15.93 111 ASP A C 1
ATOM 744 O O . ASP A 1 114 ? 18.869 5.575 -6.317 1.00 15.41 111 ASP A O 1
ATOM 749 N N . TRP A 1 115 ? 19.603 4.277 -8.008 1.00 17.94 112 TRP A N 1
ATOM 750 C CA . TRP A 1 115 ? 20.223 3.315 -7.104 1.00 17.15 112 TRP A CA 1
ATOM 751 C C . TRP A 1 115 ? 21.460 2.703 -7.745 1.00 17.52 112 TRP A C 1
ATOM 752 O O . TRP A 1 115 ? 21.635 2.753 -8.965 1.00 19.08 112 TRP A O 1
ATOM 763 N N . VAL A 1 116 ? 22.316 2.131 -6.904 1.00 16.30 113 VAL A N 1
ATOM 764 C CA . VAL A 1 116 ? 23.481 1.401 -7.382 1.00 16.06 113 VAL A CA 1
ATOM 765 C C . VAL A 1 116 ? 23.456 0.025 -6.722 1.00 17.55 113 VAL A C 1
ATOM 766 O O . VAL A 1 116 ? 22.988 -0.122 -5.587 1.00 17.81 113 VAL A O 1
ATOM 770 N N . LEU A 1 117 ? 23.953 -0.978 -7.433 1.00 19.70 114 LEU A N 1
ATOM 771 C CA . LEU A 1 117 ? 23.933 -2.339 -6.916 1.00 16.56 114 LEU A CA 1
ATOM 772 C C . LEU A 1 117 ? 24.934 -2.555 -5.788 1.00 17.54 114 LEU A C 1
ATOM 773 O O . LEU A 1 117 ? 26.122 -2.251 -5.930 1.00 19.97 114 LEU A O 1
ATOM 778 N N . GLY A 1 118 ? 24.453 -3.088 -4.669 1.00 15.63 115 GLY A N 1
ATOM 779 C CA . GLY A 1 118 ? 25.332 -3.469 -3.575 1.00 14.43 115 GLY A CA 1
ATOM 780 C C . GLY A 1 118 ? 26.083 -4.744 -3.919 1.00 16.62 115 GLY A C 1
ATOM 781 O O . GLY A 1 118 ? 25.476 -5.787 -4.183 1.00 18.13 115 GLY A O 1
ATOM 782 N N . GLU A 1 119 ? 27.410 -4.659 -3.922 1.00 15.44 116 GLU A N 1
ATOM 783 C CA . GLU A 1 119 ? 28.244 -5.781 -4.337 1.00 20.38 116 GLU A CA 1
ATOM 784 C C . GLU A 1 119 ? 28.189 -6.975 -3.387 1.00 21.84 116 GLU A C 1
ATOM 785 O O . GLU A 1 119 ? 28.372 -8.113 -3.821 1.00 23.81 116 GLU A O 1
ATOM 791 N N . GLU A 1 120 ? 27.937 -6.733 -2.101 1.00 20.23 117 GLU A N 1
ATOM 792 C CA . GLU A 1 120 ? 27.927 -7.822 -1.115 1.00 25.30 117 GLU A CA 1
ATOM 793 C C . GL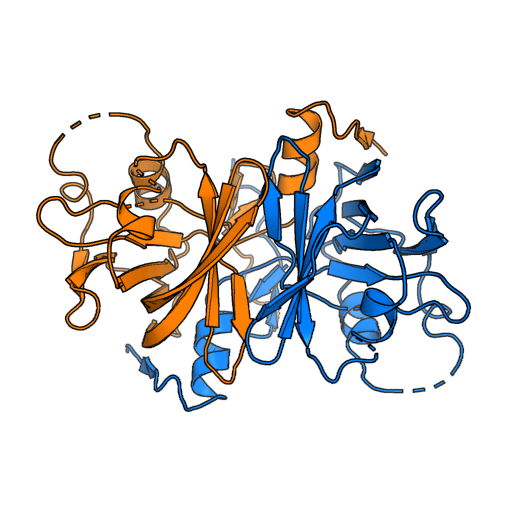U A 1 120 ? 26.527 -8.359 -0.834 1.00 24.21 117 GLU A C 1
ATOM 794 O O . GLU A 1 120 ? 26.342 -9.541 -0.538 1.00 26.26 117 GLU A O 1
ATOM 800 N N . SER A 1 121 ? 25.541 -7.478 -0.924 1.00 23.26 118 SER A N 1
ATOM 801 C CA . SER A 1 121 ? 24.174 -7.826 -0.567 1.00 21.55 118 SER A CA 1
ATOM 802 C C . SER A 1 121 ? 23.330 -8.163 -1.780 1.00 22.53 118 SER A C 1
ATOM 803 O O . SER A 1 121 ? 22.287 -8.809 -1.655 1.00 22.23 118 SER A O 1
ATOM 806 N N . GLY A 1 122 ? 23.757 -7.698 -2.950 1.00 17.01 119 GLY A N 1
ATOM 807 C CA . GLY A 1 122 ? 22.950 -7.831 -4.152 1.00 17.14 119 GLY A CA 1
ATOM 808 C C . GLY A 1 122 ? 21.722 -6.934 -4.095 1.00 17.26 119 GLY A C 1
ATOM 809 O O . GLY A 1 122 ? 20.813 -7.047 -4.922 1.00 18.01 119 GLY A O 1
ATOM 810 N N . ALA A 1 123 ? 21.706 -6.036 -3.113 1.00 15.15 120 ALA A N 1
ATOM 811 C CA . ALA A 1 123 ? 20.562 -5.149 -2.896 1.00 18.07 120 ALA A CA 1
ATOM 812 C C . ALA A 1 123 ? 20.805 -3.787 -3.516 1.00 17.85 120 ALA A C 1
ATOM 813 O O . ALA A 1 123 ? 21.938 -3.284 -3.506 1.00 15.09 120 ALA A O 1
ATOM 815 N N . PRO A 1 124 ? 19.740 -3.177 -4.060 1.00 16.36 121 PRO A N 1
ATOM 816 C CA . PRO A 1 124 ? 19.874 -1.803 -4.545 1.00 14.77 121 PRO A CA 1
ATOM 817 C C . PRO A 1 124 ? 20.198 -0.855 -3.396 1.00 15.52 121 PRO A C 1
ATOM 818 O O . PRO A 1 124 ? 19.564 -0.920 -2.342 1.00 16.46 121 PRO A O 1
ATOM 822 N N . LEU A 1 125 ? 21.189 0.011 -3.583 1.00 11.98 122 LEU A N 1
ATOM 823 C CA . LEU A 1 125 ? 21.546 0.975 -2.551 1.00 11.11 122 LEU A CA 1
ATOM 824 C C . LEU A 1 125 ? 21.051 2.331 -3.044 1.00 11.53 122 LEU A C 1
ATOM 825 O O . LEU A 1 125 ? 21.251 2.661 -4.206 1.00 15.74 122 LEU A O 1
ATOM 830 N N . ILE A 1 126 ? 20.389 3.103 -2.186 1.00 11.54 123 ILE A N 1
ATOM 831 C CA . ILE A 1 126 ? 19.737 4.323 -2.655 1.00 13.52 123 ILE A CA 1
ATOM 832 C C . ILE A 1 126 ? 20.756 5.436 -2.903 1.00 13.48 123 ILE A C 1
ATOM 833 O O . ILE A 1 126 ? 21.511 5.809 -2.002 1.00 13.78 123 ILE A O 1
ATOM 838 N N . ALA A 1 127 ? 20.788 5.956 -4.128 1.00 13.50 124 ALA A N 1
ATOM 839 C CA . ALA A 1 127 ? 21.738 7.013 -4.471 1.00 14.35 124 ALA A CA 1
ATOM 840 C C . ALA A 1 127 ? 21.388 8.269 -3.687 1.00 14.86 124 ALA A C 1
ATOM 841 O O . ALA A 1 127 ? 20.216 8.510 -3.385 1.00 15.34 124 ALA A O 1
ATOM 843 N N . GLY A 1 128 ? 22.399 9.068 -3.349 1.00 13.84 125 GLY A N 1
ATOM 844 C CA . GLY A 1 128 ? 22.157 10.297 -2.616 1.00 14.03 125 GLY A CA 1
ATOM 845 C C . GLY A 1 128 ? 22.135 10.143 -1.109 1.00 11.92 125 GLY A C 1
ATOM 846 O O . GLY A 1 128 ? 22.002 11.132 -0.387 1.00 14.21 125 GLY A O 1
ATOM 847 N N . ALA A 1 129 ? 22.278 8.910 -0.632 1.00 11.67 126 ALA A N 1
ATOM 848 C CA . ALA A 1 129 ? 22.234 8.610 0.793 1.00 11.63 126 ALA A CA 1
ATOM 849 C C . ALA A 1 129 ? 23.467 9.127 1.537 1.00 11.62 126 ALA A C 1
ATOM 850 O O . ALA A 1 129 ? 24.541 9.300 0.945 1.00 11.33 126 ALA A O 1
ATOM 852 N N . VAL A 1 130 ? 23.325 9.344 2.844 1.00 11.26 127 VAL A N 1
ATOM 853 C CA . VAL A 1 130 ? 24.458 9.743 3.673 1.00 9.32 127 VAL A CA 1
ATOM 854 C C . VAL A 1 130 ? 25.448 8.584 3.748 1.00 10.92 127 VAL A C 1
ATOM 855 O O . VAL A 1 130 ? 26.673 8.774 3.729 1.00 12.90 127 VAL A O 1
ATOM 859 N N . ALA A 1 131 ? 24.901 7.376 3.820 1.00 9.79 128 ALA A N 1
ATOM 860 C CA . ALA A 1 131 ? 25.732 6.182 3.941 1.00 10.87 128 ALA A CA 1
ATOM 861 C C . ALA A 1 131 ? 25.009 4.958 3.457 1.00 9.25 128 ALA A C 1
ATOM 862 O O . ALA A 1 131 ? 23.775 4.909 3.482 1.00 10.21 128 ALA A O 1
ATOM 864 N N . HIS A 1 132 ? 25.791 3.957 3.045 1.00 9.37 129 HIS A N 1
ATOM 865 C CA . HIS A 1 132 ? 25.267 2.626 2.715 1.00 9.41 129 HIS A CA 1
ATOM 866 C C . HIS A 1 132 ? 25.956 1.622 3.619 1.00 11.34 129 HIS A C 1
ATOM 867 O O . HIS A 1 132 ? 27.180 1.673 3.783 1.00 12.65 129 HIS A O 1
ATOM 874 N N . LEU A 1 133 ? 25.191 0.693 4.186 1.00 12.47 130 LEU A N 1
ATOM 875 C CA . LEU A 1 133 ? 25.778 -0.398 4.959 1.00 11.37 130 LEU A CA 1
ATOM 876 C C . LEU A 1 133 ? 25.228 -1.683 4.384 1.00 11.72 130 LEU A C 1
ATOM 877 O O . LEU A 1 133 ? 24.031 -1.800 4.171 1.00 14.78 130 LEU A O 1
ATOM 882 N N . GLU A 1 134 ? 26.101 -2.637 4.100 1.00 9.60 131 GLU A N 1
ATOM 883 C CA . GLU A 1 134 ? 25.649 -3.954 3.677 1.00 11.70 131 GLU A CA 1
ATOM 884 C C . GLU A 1 134 ? 25.941 -4.934 4.799 1.00 13.80 131 GLU A C 1
ATOM 885 O O . GLU A 1 134 ? 27.067 -4.985 5.315 1.00 14.98 131 GLU A O 1
ATOM 891 N N . CYS A 1 135 ? 24.924 -5.704 5.181 1.00 11.94 132 CYS A N 1
ATOM 892 C CA . CYS A 1 135 ? 24.975 -6.467 6.417 1.00 11.60 132 CYS A CA 1
ATOM 893 C C . CYS A 1 135 ? 24.597 -7.911 6.201 1.00 14.55 132 CYS A C 1
ATOM 894 O O . CYS A 1 135 ? 23.713 -8.209 5.402 1.00 16.97 132 CYS A O 1
ATOM 897 N N . ALA A 1 136 ? 25.246 -8.806 6.939 1.00 11.58 133 ALA A N 1
ATOM 898 C CA . ALA A 1 136 ? 24.889 -10.214 6.905 1.00 12.13 133 ALA A CA 1
ATOM 899 C C . ALA A 1 136 ? 23.985 -10.491 8.092 1.00 16.90 133 ALA A C 1
ATOM 900 O O . ALA A 1 136 ? 24.301 -10.100 9.218 1.00 16.24 133 ALA A O 1
ATOM 902 N N . ILE A 1 137 ? 22.864 -11.166 7.859 1.00 12.76 134 ILE A N 1
ATOM 903 C CA . ILE A 1 137 ? 21.952 -11.464 8.954 1.00 12.80 134 ILE A CA 1
ATOM 904 C C . ILE A 1 137 ? 22.607 -12.462 9.905 1.00 16.14 134 ILE A C 1
ATOM 905 O O . ILE A 1 137 ? 23.073 -13.529 9.498 1.00 20.69 134 ILE A O 1
ATOM 910 N N . HIS A 1 138 ? 22.653 -12.078 11.175 1.00 17.46 135 HIS A N 1
ATOM 911 C CA A HIS A 1 138 ? 23.323 -12.896 12.168 0.51 20.48 135 HIS A CA 1
ATOM 912 C CA B HIS A 1 138 ? 23.344 -12.816 12.227 0.49 21.43 135 HIS A CA 1
ATOM 913 C C . HIS A 1 138 ? 22.343 -13.540 13.133 1.00 20.33 135 HIS A C 1
ATOM 914 O O . HIS A 1 138 ? 22.476 -14.726 13.437 1.00 21.76 135 HIS A O 1
ATOM 927 N N . ARG A 1 139 ? 21.349 -12.787 13.600 1.00 19.68 136 ARG A N 1
ATOM 928 C CA A ARG A 1 139 ? 20.328 -13.341 14.486 0.51 18.15 136 ARG A CA 1
ATOM 929 C CA B ARG A 1 139 ? 20.327 -13.350 14.476 0.49 18.16 136 ARG A CA 1
ATOM 930 C C . ARG A 1 139 ? 18.959 -12.764 14.159 1.00 16.83 136 ARG A C 1
ATOM 931 O O . ARG A 1 139 ? 18.849 -11.634 13.679 1.00 16.84 136 ARG A O 1
ATOM 946 N N . LEU A 1 140 ? 17.926 -13.548 14.440 1.00 16.49 137 LEU A N 1
ATOM 947 C CA . LEU A 1 140 ? 16.554 -13.069 14.449 1.00 16.79 137 LEU A CA 1
ATOM 948 C C . LEU A 1 140 ? 16.059 -13.217 15.887 1.00 17.74 137 LEU A C 1
ATOM 949 O O . LEU A 1 140 ? 16.113 -14.316 16.468 1.00 20.27 137 LEU A O 1
ATOM 954 N N . TYR A 1 141 ? 15.580 -12.123 16.468 1.00 15.64 138 TYR A N 1
ATOM 955 C CA . TYR A 1 141 ? 15.100 -12.137 17.846 1.00 16.49 138 TYR A CA 1
ATOM 956 C C . TYR A 1 141 ? 13.635 -11.724 17.873 1.00 14.57 138 TYR A C 1
ATOM 957 O O . TYR A 1 141 ? 13.228 -10.849 17.108 1.00 14.63 138 TYR A O 1
ATOM 966 N N . GLU A 1 142 ? 12.852 -12.329 18.760 1.00 15.98 139 GLU A N 1
ATOM 967 C CA . GLU A 1 142 ? 11.459 -11.922 18.930 1.00 15.76 139 GLU A CA 1
ATOM 968 C C . GLU A 1 142 ? 11.355 -10.495 19.456 1.00 19.06 139 GLU A C 1
ATOM 969 O O . GLU A 1 142 ? 12.016 -10.130 20.432 1.00 18.27 139 GLU A O 1
ATOM 975 N N . GLY A 1 143 ? 10.495 -9.698 18.829 1.00 16.30 140 GLY A N 1
ATOM 976 C CA . GLY A 1 143 ? 10.274 -8.330 19.264 1.00 14.07 140 GLY A CA 1
ATOM 977 C C . GLY A 1 143 ? 8.800 -7.963 19.297 1.00 15.94 140 GLY A C 1
ATOM 978 O O . GLY A 1 143 ? 8.394 -6.949 18.741 1.00 14.11 140 GLY A O 1
ATOM 979 N N . GLY A 1 144 ? 7.994 -8.772 19.970 1.00 15.69 141 GLY A N 1
ATOM 980 C CA . GLY A 1 144 ? 6.566 -8.509 20.017 1.00 16.41 141 GLY A CA 1
ATOM 981 C C . GLY A 1 144 ? 5.962 -8.654 18.636 1.00 21.01 141 GLY A C 1
ATOM 982 O O . GLY A 1 144 ? 6.036 -9.736 18.038 1.00 19.43 141 GLY A O 1
ATOM 983 N N . ASP A 1 145 ? 5.370 -7.576 18.117 1.00 16.75 142 ASP A N 1
ATOM 984 C CA . ASP A 1 145 ? 4.749 -7.636 16.794 1.00 16.44 142 ASP A CA 1
ATOM 985 C C . ASP A 1 145 ? 5.752 -7.356 15.677 1.00 15.72 142 ASP A C 1
ATOM 986 O O . ASP A 1 145 ? 5.379 -7.264 14.503 1.00 16.21 142 ASP A O 1
ATOM 991 N N . HIS A 1 146 ? 7.024 -7.235 16.057 1.00 14.55 143 HIS A N 1
ATOM 992 C CA . HIS A 1 146 ? 8.115 -7.066 15.108 1.00 13.61 143 HIS A CA 1
ATOM 993 C C . HIS A 1 146 ? 9.099 -8.191 15.335 1.00 13.65 143 HIS A C 1
ATOM 994 O O . HIS A 1 146 ? 9.084 -8.847 16.384 1.00 14.19 143 HIS A O 1
ATOM 1001 N N . THR A 1 147 ? 9.966 -8.394 14.351 1.00 13.89 144 THR A N 1
ATOM 1002 C CA . THR A 1 147 ? 11.149 -9.225 14.525 1.00 13.12 144 THR A CA 1
ATOM 1003 C C . THR A 1 147 ? 12.355 -8.301 14.490 1.00 15.10 144 THR A C 1
ATOM 1004 O O . THR A 1 147 ? 12.407 -7.352 13.698 1.00 13.39 144 THR A O 1
ATOM 1008 N N . ILE A 1 148 ? 13.302 -8.554 15.389 1.00 13.54 145 ILE A N 1
ATOM 1009 C CA . ILE A 1 148 ? 14.538 -7.785 15.460 1.00 11.28 145 ILE A CA 1
ATOM 1010 C C . ILE A 1 148 ? 15.573 -8.542 14.646 1.00 11.69 145 ILE A C 1
ATOM 1011 O O . ILE A 1 148 ? 15.881 -9.689 14.961 1.00 13.39 145 ILE A O 1
ATOM 1016 N N . PHE A 1 149 ? 16.089 -7.918 13.589 1.00 12.71 146 PHE A N 1
ATOM 1017 C CA . PHE A 1 149 ? 17.114 -8.548 12.753 1.00 11.92 146 PHE A CA 1
ATOM 1018 C C . PHE A 1 149 ? 18.448 -7.928 13.094 1.00 10.35 146 PHE A C 1
ATOM 1019 O O . PHE A 1 149 ? 18.643 -6.723 12.902 1.00 12.92 146 PHE A O 1
ATOM 1027 N N . LEU A 1 150 ? 19.360 -8.750 13.598 1.00 10.90 147 LEU A N 1
ATOM 1028 C CA . LEU A 1 150 ? 20.695 -8.296 13.963 1.00 10.72 147 LEU A CA 1
ATOM 1029 C C . LEU A 1 150 ? 21.623 -8.664 12.817 1.00 13.18 147 LEU A C 1
ATOM 1030 O O . LEU A 1 150 ? 21.720 -9.839 12.438 1.00 15.28 147 LEU A O 1
ATOM 1035 N N . GLY A 1 151 ? 22.285 -7.663 12.243 1.00 11.68 148 GLY A N 1
ATOM 1036 C CA . GLY A 1 151 ? 23.167 -7.909 11.119 1.00 14.18 148 GLY A CA 1
ATOM 1037 C C . GLY A 1 151 ? 24.590 -7.501 11.410 1.00 14.22 148 GLY A C 1
ATOM 1038 O O . GLY A 1 151 ? 24.823 -6.548 12.154 1.00 13.83 148 GLY A O 1
ATOM 1039 N N . GLU A 1 152 ? 25.538 -8.230 10.828 1.00 12.24 149 GLU A N 1
ATOM 1040 C CA . GLU A 1 152 ? 26.942 -7.851 10.931 1.00 11.42 149 GLU A CA 1
ATOM 1041 C C . GLU A 1 152 ? 27.307 -7.018 9.704 1.00 13.95 149 GLU A C 1
ATOM 1042 O O . GLU A 1 152 ? 27.014 -7.409 8.571 1.00 13.58 149 GLU A O 1
ATOM 1048 N N . VAL A 1 153 ? 27.939 -5.864 9.930 1.00 14.06 150 VAL A N 1
ATOM 1049 C CA . VAL A 1 153 ? 28.299 -4.958 8.847 1.00 11.52 150 VAL A CA 1
ATOM 1050 C C . VAL A 1 153 ? 29.462 -5.563 8.063 1.00 12.75 150 VAL A C 1
ATOM 1051 O O . VAL A 1 153 ? 30.533 -5.808 8.632 1.00 14.46 150 VAL A O 1
ATOM 1055 N N . ILE A 1 154 ? 29.227 -5.829 6.771 1.00 11.25 151 ILE A N 1
ATOM 1056 C CA A ILE A 1 154 ? 30.242 -6.423 5.904 0.51 13.69 151 ILE A CA 1
ATOM 1057 C CA B ILE A 1 154 ? 30.246 -6.426 5.904 0.49 13.69 151 ILE A CA 1
ATOM 1058 C C . ILE A 1 154 ? 31.037 -5.326 5.218 1.00 12.81 151 ILE A C 1
ATOM 1059 O O . ILE A 1 154 ? 32.267 -5.406 5.092 1.00 17.22 151 ILE A O 1
ATOM 1068 N N . THR A 1 155 ? 30.335 -4.302 4.765 1.00 12.85 152 THR A N 1
ATOM 1069 C CA . THR A 1 155 ? 31.018 -3.168 4.177 1.00 16.82 152 THR A CA 1
ATOM 1070 C C . THR A 1 155 ? 30.139 -1.956 4.362 1.00 13.09 152 THR A C 1
ATOM 1071 O O . THR A 1 155 ? 28.939 -2.080 4.603 1.00 13.21 152 THR A O 1
ATOM 1075 N N . ALA A 1 156 ? 30.741 -0.778 4.288 1.00 13.70 153 ALA A N 1
ATOM 1076 C CA . ALA A 1 156 ? 29.954 0.440 4.341 1.00 12.20 153 ALA A CA 1
ATOM 1077 C C . ALA A 1 156 ? 30.669 1.519 3.563 1.00 11.54 153 ALA A C 1
ATOM 1078 O O . ALA A 1 156 ? 31.892 1.459 3.401 1.00 13.23 153 ALA A O 1
ATOM 1080 N N . THR A 1 157 ? 29.901 2.481 3.056 1.00 11.61 154 THR A N 1
ATOM 1081 C CA . THR A 1 157 ? 30.470 3.615 2.335 1.00 13.72 154 THR A CA 1
ATOM 1082 C C . THR A 1 157 ? 29.721 4.842 2.821 1.00 14.56 154 THR A C 1
ATOM 1083 O O . THR A 1 157 ? 28.526 4.756 3.103 1.00 14.83 154 THR A O 1
ATOM 1087 N N . ARG A 1 158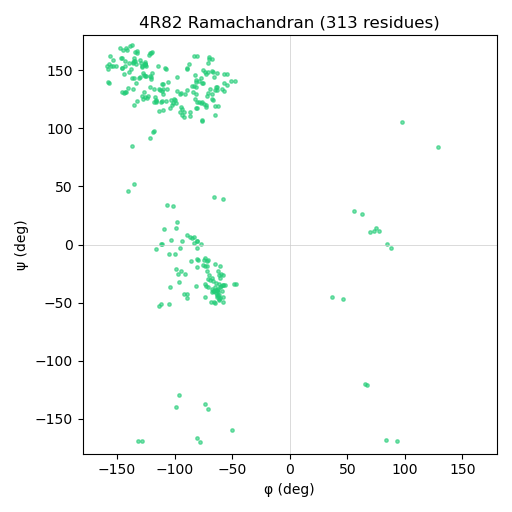 ? 30.416 5.969 2.947 1.00 10.60 155 ARG A N 1
ATOM 1088 C CA . ARG A 1 158 ? 29.740 7.182 3.405 1.00 11.90 155 ARG A CA 1
ATOM 1089 C C . ARG A 1 158 ? 30.160 8.397 2.582 1.00 12.11 155 ARG A C 1
ATOM 1090 O O . ARG A 1 158 ? 31.223 8.402 1.967 1.00 14.33 155 ARG A O 1
ATOM 1098 N N . TRP A 1 159 ? 29.295 9.405 2.570 1.00 11.32 156 TRP A N 1
ATOM 1099 C CA . TRP A 1 159 ? 29.529 10.658 1.858 1.00 14.69 156 TRP A CA 1
ATOM 1100 C C . TRP A 1 159 ? 29.528 11.751 2.904 1.00 11.80 156 TRP A C 1
ATOM 1101 O O . TRP A 1 159 ? 28.476 12.236 3.311 1.00 12.28 156 TRP A O 1
ATOM 1112 N N . PRO A 1 160 ? 30.719 12.138 3.361 1.00 13.20 157 PRO A N 1
ATOM 1113 C CA . PRO A 1 160 ? 30.833 13.051 4.502 1.00 17.83 157 PRO A CA 1
ATOM 1114 C C . PRO A 1 160 ? 30.129 14.396 4.322 1.00 15.23 157 PRO A C 1
ATOM 1115 O O . PRO A 1 160 ? 29.746 15.001 5.319 1.00 18.99 157 PRO A O 1
ATOM 1119 N N . ALA A 1 161 ? 29.954 14.859 3.089 1.00 14.28 158 ALA A N 1
ATOM 1120 C CA . ALA A 1 161 ? 29.350 16.171 2.879 1.00 16.77 158 ALA A CA 1
ATOM 1121 C C . ALA A 1 161 ? 27.850 16.150 3.158 1.00 13.96 158 ALA A C 1
ATOM 1122 O O . ALA A 1 161 ? 27.233 17.206 3.366 1.00 15.96 158 ALA A O 1
ATOM 1124 N N . ARG A 1 162 ? 27.272 14.952 3.164 1.00 12.49 159 ARG A N 1
ATOM 1125 C CA . ARG A 1 162 ? 25.821 14.792 3.337 1.00 11.90 159 ARG A CA 1
ATOM 1126 C C . ARG A 1 162 ? 25.411 14.665 4.797 1.00 14.73 159 ARG A C 1
ATOM 1127 O O . ARG A 1 162 ? 26.175 14.167 5.628 1.00 16.01 159 ARG A O 1
ATOM 1135 N N . GLU A 1 163 ? 24.181 15.083 5.090 1.00 12.22 160 GLU A N 1
ATOM 1136 C CA . GLU A 1 163 ? 23.650 15.032 6.444 1.00 15.13 160 GLU A CA 1
ATOM 1137 C C . GLU A 1 163 ? 22.267 14.389 6.399 1.00 15.27 160 GLU A C 1
ATOM 1138 O O . GLU A 1 163 ? 21.512 14.622 5.456 1.00 14.46 160 GLU A O 1
ATOM 1144 N N . GLY A 1 164 ? 21.924 13.588 7.409 1.00 12.05 161 GLY A N 1
ATOM 1145 C CA . GLY A 1 164 ? 20.672 12.841 7.390 1.00 11.22 161 GLY A CA 1
ATOM 1146 C C . GLY A 1 164 ? 19.382 13.638 7.570 1.00 12.80 161 GLY A C 1
ATOM 1147 O O . GLY A 1 164 ? 19.370 14.711 8.181 1.00 13.05 161 GLY A O 1
ATOM 1156 N N . LEU A 1 166 ? 15.529 13.842 9.242 1.00 12.45 163 LEU A N 1
ATOM 1157 C CA . LEU A 1 166 ? 15.045 13.535 10.583 1.00 11.88 163 LEU A CA 1
ATOM 1158 C C . LEU A 1 166 ? 13.563 13.184 10.550 1.00 11.89 163 LEU A C 1
ATOM 1159 O O . LEU A 1 166 ? 12.826 13.633 9.664 1.00 12.13 163 LEU A O 1
ATOM 1164 N N . PHE A 1 167 ? 13.147 12.381 11.528 1.00 11.27 164 PHE A N 1
ATOM 1165 C CA . PHE A 1 167 ? 11.753 11.986 11.720 1.00 11.44 164 PHE A CA 1
ATOM 1166 C C . PHE A 1 167 ? 11.487 12.130 13.218 1.00 12.54 164 PHE A C 1
ATOM 1167 O O . PHE A 1 167 ? 12.154 11.492 14.050 1.00 13.22 164 PHE A O 1
ATOM 1175 N N . SER A 1 168 ? 10.527 12.973 13.568 1.00 12.66 165 SER A N 1
ATOM 1176 C CA . SER A 1 168 ? 10.241 13.220 14.975 1.00 12.96 165 SER A CA 1
ATOM 1177 C C . SER A 1 168 ? 8.818 13.723 15.096 1.00 14.80 165 SER A C 1
ATOM 1178 O O . SER A 1 168 ? 8.357 14.511 14.270 1.00 13.96 165 SER A O 1
ATOM 1181 N N . GLY A 1 169 ? 8.098 13.243 16.105 1.00 15.16 166 GLY A N 1
ATOM 1182 C CA . GLY A 1 169 ? 6.728 13.682 16.307 1.00 14.81 166 GLY A CA 1
ATOM 1183 C C . GLY A 1 169 ? 5.839 13.314 15.135 1.00 16.55 166 GLY A C 1
ATOM 1184 O O . GLY A 1 169 ? 4.819 13.974 14.883 1.00 21.59 166 GLY A O 1
ATOM 1185 N N . GLY A 1 170 ? 6.226 12.259 14.421 1.00 19.57 167 GLY A N 1
ATOM 1186 C CA . GLY A 1 170 ? 5.461 11.788 13.279 1.00 20.85 167 GLY A CA 1
ATOM 1187 C C . GLY A 1 170 ? 5.643 12.626 12.025 1.00 20.35 167 GLY A C 1
ATOM 1188 O O . GLY A 1 170 ? 4.898 12.464 11.054 1.00 23.74 167 GLY A O 1
ATOM 1189 N N . ARG A 1 171 ? 6.636 13.514 12.037 1.00 16.47 168 ARG A N 1
ATOM 1190 C CA . ARG A 1 171 ? 6.868 14.430 10.917 1.00 16.24 168 ARG A CA 1
ATOM 1191 C C . ARG A 1 171 ? 8.304 14.367 10.457 1.00 15.39 168 ARG A C 1
ATOM 1192 O O . ARG A 1 171 ? 9.201 14.061 11.239 1.00 16.07 168 ARG A O 1
ATOM 1200 N N . PHE A 1 172 ? 8.534 14.688 9.189 1.00 14.10 169 PHE A N 1
ATOM 1201 C CA . PHE A 1 172 ? 9.907 14.821 8.721 1.00 14.02 169 PHE A CA 1
ATOM 1202 C C . PHE A 1 172 ? 10.411 16.206 9.124 1.00 14.83 169 PHE A C 1
ATOM 1203 O O . PHE A 1 172 ? 9.669 17.190 9.074 1.00 16.17 169 PHE A O 1
ATOM 1211 N N . ARG A 1 173 ? 11.662 16.272 9.565 1.00 14.79 170 ARG A N 1
ATOM 1212 C CA . ARG A 1 173 ? 12.217 17.519 10.092 1.00 14.75 170 ARG A CA 1
ATOM 1213 C C . ARG A 1 173 ? 13.627 17.693 9.535 1.00 14.47 170 ARG A C 1
ATOM 1214 O O . ARG A 1 173 ? 14.160 16.780 8.916 1.00 16.33 170 ARG A O 1
ATOM 1222 N N . ARG A 1 174 ? 14.217 18.863 9.770 1.00 15.09 171 ARG A N 1
ATOM 1223 C CA . ARG A 1 174 ? 15.573 19.189 9.323 1.00 17.24 171 ARG A CA 1
ATOM 1224 C C . ARG A 1 174 ? 16.433 19.660 10.495 1.00 14.12 171 ARG A C 1
ATOM 1225 O O . ARG A 1 174 ? 15.910 20.193 11.479 1.00 17.55 171 ARG A O 1
ATOM 1233 N N . PHE A 1 175 ? 17.751 19.501 10.365 1.00 14.94 172 PHE A N 1
ATOM 1234 C CA . PHE A 1 175 ? 18.695 20.072 11.331 1.00 17.03 172 PHE A CA 1
ATOM 1235 C C . PHE A 1 175 ? 18.817 21.577 11.164 1.00 17.19 172 PHE A C 1
ATOM 1236 O O . PHE A 1 175 ? 18.740 22.097 10.042 1.00 19.93 172 PHE A O 1
ATOM 1244 N N . ALA A 1 176 ? 19.063 22.277 12.271 1.00 16.31 173 ALA A N 1
ATOM 1245 C CA . ALA A 1 176 ? 19.633 23.611 12.209 1.00 17.60 173 ALA A CA 1
ATOM 1246 C C . ALA A 1 176 ? 21.122 23.395 11.968 1.00 19.27 173 ALA A C 1
ATOM 1247 O O . ALA A 1 176 ? 21.700 22.465 12.521 1.00 19.96 173 ALA A O 1
ATOM 1249 N N . PRO A 1 177 ? 21.739 24.226 11.122 1.00 19.24 174 PRO A N 1
ATOM 1250 C CA . PRO A 1 177 ? 23.187 24.111 10.904 1.00 25.31 174 PRO A CA 1
ATOM 1251 C C . PRO A 1 177 ? 23.949 24.186 12.230 1.00 29.04 174 PRO A C 1
ATOM 1252 O O . PRO A 1 177 ? 23.507 24.883 13.149 1.00 26.72 174 PRO A O 1
ATOM 1256 N N . ASP A 1 178 ? 25.068 23.475 12.336 1.00 27.87 175 ASP A N 1
ATOM 1257 C CA . ASP A 1 178 ? 25.799 23.427 13.603 1.00 31.09 175 ASP A CA 1
ATOM 1258 C C . ASP A 1 178 ? 26.307 24.806 14.009 1.00 36.85 175 ASP A C 1
ATOM 1259 O O . ASP A 1 178 ? 27.106 25.413 13.292 1.00 39.42 175 ASP A O 1
ATOM 1264 N N . ALA A 1 179 ? 25.849 25.282 15.166 1.00 43.34 176 ALA A N 1
ATOM 1265 C CA . ALA A 1 179 ? 26.210 26.610 15.675 1.00 50.44 176 ALA A CA 1
ATOM 1266 C C . ALA A 1 179 ? 27.616 26.657 16.281 1.00 57.47 176 ALA A C 1
ATOM 1267 O O . ALA A 1 179 ? 28.059 27.701 16.768 1.00 60.12 176 ALA A O 1
ATOM 1269 N N . ASP A 1 180 ? 28.305 25.520 16.260 1.00 60.54 177 ASP A N 1
ATOM 1270 C CA . ASP A 1 180 ? 29.715 25.463 16.630 1.00 62.54 177 ASP A CA 1
ATOM 1271 C C . ASP A 1 180 ? 30.546 24.949 15.458 1.00 62.22 177 ASP A C 1
ATOM 1272 O O . ASP A 1 180 ? 30.095 24.951 14.311 1.00 60.76 177 ASP A O 1
ATOM 1274 N N . ALA B 1 12 ? 33.436 9.500 -2.146 1.00 37.13 9 ALA B N 1
ATOM 1275 C CA . ALA B 1 12 ? 32.907 8.649 -1.081 1.00 25.79 9 ALA B CA 1
ATOM 1276 C C . ALA B 1 12 ? 34.023 8.057 -0.229 1.00 28.90 9 ALA B C 1
ATOM 1277 O O . ALA B 1 12 ? 35.113 7.792 -0.726 1.00 34.46 9 ALA B O 1
ATOM 1279 N N . GLU B 1 13 ? 33.743 7.841 1.050 1.00 19.85 10 GLU B N 1
ATOM 1280 C CA . GLU B 1 13 ? 34.715 7.239 1.957 1.00 16.45 10 GLU B CA 1
ATOM 1281 C C . GLU B 1 13 ? 34.351 5.771 2.156 1.00 19.11 10 GLU B C 1
ATOM 1282 O O . GLU B 1 13 ? 33.242 5.464 2.585 1.00 16.26 10 GLU B O 1
ATOM 1288 N N . LEU B 1 14 ? 35.273 4.871 1.830 1.00 18.20 11 LEU B N 1
ATOM 1289 C CA . LEU B 1 14 ? 35.032 3.447 2.051 1.00 14.90 11 LEU B CA 1
ATOM 1290 C C . LEU B 1 14 ? 35.379 3.132 3.494 1.00 19.59 11 LEU B C 1
ATOM 1291 O O . LEU B 1 14 ? 36.447 3.512 3.969 1.00 26.06 11 LEU B O 1
ATOM 1296 N N . VAL B 1 15 ? 34.482 2.438 4.190 1.00 15.41 12 VAL B N 1
ATOM 1297 C CA . VAL B 1 15 ? 34.650 2.144 5.613 1.00 15.16 12 VAL B CA 1
ATOM 1298 C C . VAL B 1 15 ? 35.094 0.702 5.824 1.00 16.71 12 VAL B C 1
ATOM 1299 O O . VAL B 1 15 ? 34.443 -0.222 5.335 1.00 17.86 12 VAL B O 1
ATOM 1303 N N . ASP B 1 16 ? 36.219 0.516 6.518 1.00 14.99 13 ASP B N 1
ATOM 1304 C CA . ASP B 1 16 ? 36.668 -0.815 6.937 1.00 14.50 13 ASP B CA 1
ATOM 1305 C C . ASP B 1 16 ? 35.972 -1.087 8.261 1.00 16.15 13 ASP B C 1
ATOM 1306 O O . ASP B 1 16 ? 36.200 -0.377 9.242 1.00 15.62 13 ASP B O 1
ATOM 1311 N N . PRO B 1 17 ? 35.066 -2.079 8.289 1.00 19.22 14 PRO B N 1
ATOM 1312 C CA . PRO B 1 17 ? 34.273 -2.303 9.501 1.00 19.19 14 PRO B CA 1
ATOM 1313 C C . PRO B 1 17 ? 35.118 -2.738 10.694 1.00 18.20 14 PRO B C 1
ATOM 1314 O O . PRO B 1 17 ? 34.627 -2.637 11.825 1.00 20.20 14 PRO B O 1
ATOM 1318 N N . LYS B 1 18 ? 36.350 -3.187 10.450 1.00 16.56 15 LYS B N 1
ATOM 1319 C CA . LYS B 1 18 ? 37.274 -3.555 11.525 1.00 19.68 15 LYS B CA 1
ATOM 1320 C C . LYS B 1 18 ? 37.960 -2.339 12.124 1.00 20.31 15 LYS B C 1
ATOM 1321 O O . LYS B 1 18 ? 38.626 -2.440 13.158 1.00 23.15 15 LYS B O 1
ATOM 1326 N N . ASP B 1 19 ? 37.834 -1.201 11.453 1.00 15.40 16 ASP B N 1
ATOM 1327 C CA . ASP B 1 19 ? 38.456 0.025 11.947 1.00 16.51 16 ASP B CA 1
ATOM 1328 C C . ASP B 1 19 ? 37.389 0.715 12.762 1.00 14.94 16 ASP B C 1
ATOM 1329 O O . ASP B 1 19 ? 36.393 1.184 12.212 1.00 14.38 16 ASP B O 1
ATOM 1334 N N . ARG B 1 20 ? 37.576 0.771 14.075 1.00 15.52 17 ARG B N 1
ATOM 1335 C CA A ARG B 1 20 ? 36.507 1.291 14.920 0.54 15.55 17 ARG B CA 1
ATOM 1336 C CA B ARG B 1 20 ? 36.563 1.318 14.990 0.46 16.23 17 ARG B CA 1
ATOM 1337 C C . ARG B 1 20 ? 36.349 2.814 14.824 1.00 17.78 17 ARG B C 1
ATOM 1338 O O . ARG B 1 20 ? 35.280 3.341 15.115 1.00 18.51 17 ARG B O 1
ATOM 1353 N N . VAL B 1 21 ? 37.387 3.510 14.388 1.00 13.84 18 VAL B N 1
ATOM 1354 C CA . VAL B 1 21 ? 37.271 4.940 14.141 1.00 15.74 18 VAL B CA 1
ATOM 1355 C C . VAL B 1 21 ? 36.354 5.170 12.950 1.00 19.01 18 VAL B C 1
ATOM 1356 O O . VAL B 1 21 ? 35.419 5.965 13.017 1.00 16.07 18 VAL B O 1
ATOM 1360 N N . GLN B 1 22 ? 36.615 4.463 11.855 1.00 18.04 19 GLN B N 1
ATOM 1361 C CA . GLN B 1 22 ? 35.736 4.545 10.691 1.00 12.84 19 GLN B CA 1
ATOM 1362 C C . GLN B 1 22 ? 34.328 4.066 10.974 1.00 15.08 19 GLN B C 1
ATOM 1363 O O . GLN B 1 22 ? 33.356 4.646 10.489 1.00 15.24 19 GLN B O 1
ATOM 1369 N N . LEU B 1 23 ? 34.212 2.985 11.738 1.00 12.40 20 LEU B N 1
ATOM 1370 C CA . LEU B 1 23 ? 32.906 2.439 12.052 1.00 10.07 20 LEU B CA 1
ATOM 1371 C C . LEU B 1 23 ? 32.091 3.440 12.867 1.00 10.70 20 LEU B C 1
ATOM 1372 O O . LEU B 1 23 ? 30.895 3.636 12.619 1.00 11.57 20 LEU B O 1
ATOM 1377 N N . ARG B 1 24 ? 32.730 4.097 13.823 1.00 12.92 21 ARG B N 1
ATOM 1378 C CA . ARG B 1 24 ? 32.020 5.115 14.584 1.00 13.94 21 ARG B CA 1
ATOM 1379 C C . ARG B 1 24 ? 31.593 6.279 13.694 1.00 14.57 21 ARG B C 1
ATOM 1380 O O . ARG B 1 24 ? 30.536 6.870 13.917 1.00 15.37 21 ARG B O 1
ATOM 1388 N N . ARG B 1 25 ? 32.389 6.600 12.676 1.00 12.31 22 ARG B N 1
ATOM 1389 C CA . ARG B 1 25 ? 31.990 7.643 11.735 1.00 10.29 22 ARG B CA 1
ATOM 1390 C C . ARG B 1 25 ? 30.692 7.274 11.028 1.00 14.57 22 ARG B C 1
ATOM 1391 O O . ARG B 1 25 ? 29.778 8.102 10.925 1.00 17.23 22 ARG B O 1
ATOM 1399 N N . VAL B 1 26 ? 30.592 6.038 10.547 1.00 12.41 23 VAL B N 1
ATOM 1400 C CA . VAL B 1 26 ? 29.372 5.647 9.843 1.00 9.53 23 VAL B CA 1
ATOM 1401 C C . VAL B 1 26 ? 28.184 5.471 10.790 1.00 10.64 23 VAL B C 1
ATOM 1402 O O . VAL B 1 26 ? 27.066 5.821 10.428 1.00 11.59 23 VAL B O 1
ATOM 1406 N N . PHE B 1 27 ? 28.416 4.970 12.005 1.00 10.81 24 PHE B N 1
ATOM 1407 C CA . PHE B 1 27 ? 27.319 4.883 12.979 1.00 10.59 24 PHE B CA 1
ATOM 1408 C C . PHE B 1 27 ? 26.771 6.287 13.262 1.00 12.04 24 PHE B C 1
ATOM 1409 O O . PHE B 1 27 ? 25.554 6.469 13.413 1.00 12.52 24 PHE B O 1
ATOM 1417 N N . GLY B 1 28 ? 27.657 7.279 13.300 1.00 10.55 25 GLY B N 1
ATOM 1418 C CA . GLY B 1 28 ? 27.261 8.644 13.610 1.00 13.00 25 GLY B CA 1
ATOM 1419 C C . GLY B 1 28 ? 26.508 9.319 12.472 1.00 12.90 25 GLY B C 1
ATOM 1420 O O . GLY B 1 28 ? 25.929 10.402 12.650 1.00 14.65 25 GLY B O 1
ATOM 1421 N N . ASP B 1 29 ? 26.514 8.693 11.295 1.00 10.60 26 ASP B N 1
ATOM 1422 C CA . ASP B 1 29 ? 25.766 9.226 10.150 1.00 12.83 26 ASP B CA 1
ATOM 1423 C C . ASP B 1 29 ? 24.256 9.069 10.287 1.00 13.52 26 ASP B C 1
ATOM 1424 O O . ASP B 1 29 ? 23.513 9.751 9.588 1.00 11.95 26 ASP B O 1
ATOM 1429 N N . PHE B 1 30 ? 23.805 8.177 11.168 1.00 9.99 27 PHE B N 1
ATOM 1430 C CA . PHE B 1 30 ? 22.368 8.048 11.444 1.00 8.84 27 PHE B CA 1
ATOM 1431 C C . PHE B 1 30 ? 22.015 8.885 12.663 1.00 9.21 27 PHE B C 1
ATOM 1432 O O . PHE B 1 30 ? 22.468 8.597 13.775 1.00 11.13 27 PHE B O 1
ATOM 1440 N N . PRO B 1 31 ? 21.203 9.933 12.463 1.00 8.38 28 PRO B N 1
ATOM 1441 C CA . PRO B 1 31 ? 20.908 10.826 13.587 1.00 13.21 28 PRO B CA 1
ATOM 1442 C C . PRO B 1 31 ? 20.000 10.157 14.615 1.00 12.47 28 PRO B C 1
ATOM 1443 O O . PRO B 1 31 ? 19.155 9.344 14.236 1.00 11.50 28 PRO B O 1
ATOM 1447 N N . THR B 1 32 ? 20.153 10.510 15.890 1.00 10.71 29 THR B N 1
ATOM 1448 C CA . THR B 1 32 ? 19.271 9.995 16.933 1.00 12.71 29 THR B CA 1
ATOM 1449 C C . THR B 1 32 ? 18.971 11.085 17.950 1.00 13.87 29 THR B C 1
ATOM 1450 O O . THR B 1 32 ? 19.623 12.132 17.977 1.00 12.12 29 THR B O 1
ATOM 1454 N N . GLY B 1 33 ? 17.981 10.836 18.802 1.00 12.06 30 GLY B N 1
ATOM 1455 C CA . GLY B 1 33 ? 17.839 11.621 20.011 1.00 13.98 30 GLY B CA 1
ATOM 1456 C C . GLY B 1 33 ? 18.801 11.105 21.065 1.00 11.79 30 GLY B C 1
ATOM 1457 O O . GLY B 1 33 ? 19.729 10.352 20.768 1.00 11.51 30 GLY B O 1
ATOM 1458 N N . VAL B 1 34 ? 18.593 11.529 22.303 1.00 12.51 31 VAL B N 1
ATOM 1459 C CA . VAL B 1 34 ? 19.445 11.133 23.410 1.00 8.89 31 VAL B CA 1
ATOM 1460 C C . VAL B 1 34 ? 18.551 10.895 24.611 1.00 11.28 31 VAL B C 1
ATOM 1461 O O . VAL B 1 34 ? 17.644 11.692 24.886 1.00 12.53 31 VAL B O 1
ATOM 1465 N N . THR B 1 35 ? 18.790 9.791 25.308 1.00 12.25 32 THR B N 1
ATOM 1466 C CA . THR B 1 35 ? 18.041 9.487 26.517 1.00 12.05 32 THR B CA 1
ATOM 1467 C C . THR B 1 35 ? 18.984 9.366 27.691 1.00 15.06 32 THR B C 1
ATOM 1468 O O . THR B 1 35 ? 20.203 9.240 27.518 1.00 14.53 32 THR B O 1
ATOM 1472 N N . VAL B 1 36 ? 18.429 9.405 28.894 1.00 12.31 33 VAL B N 1
ATOM 1473 C CA . VAL B 1 36 ? 19.160 8.915 30.050 1.00 11.84 33 VAL B CA 1
ATOM 1474 C C . VAL B 1 36 ? 18.366 7.730 30.549 1.00 11.00 33 VAL B C 1
ATOM 1475 O O . VAL B 1 36 ? 17.162 7.844 30.822 1.00 10.86 33 VAL B O 1
ATOM 1479 N N . VAL B 1 37 ? 19.022 6.575 30.620 1.00 12.71 34 VAL B N 1
ATOM 1480 C CA . VAL B 1 37 ? 18.401 5.384 31.183 1.00 14.20 34 VAL B CA 1
ATOM 1481 C C . VAL B 1 37 ? 18.726 5.367 32.667 1.00 14.39 34 VAL B C 1
ATOM 1482 O O . VAL B 1 37 ? 19.875 5.530 33.037 1.00 12.86 34 VAL B O 1
ATOM 1486 N N . THR B 1 38 ? 17.725 5.188 33.527 1.00 10.58 35 THR B N 1
ATOM 1487 C CA . THR B 1 38 ? 17.992 5.131 34.958 1.00 12.67 35 THR B CA 1
ATOM 1488 C C . THR B 1 38 ? 17.447 3.869 35.603 1.00 16.41 35 THR B C 1
ATOM 1489 O O . THR B 1 38 ? 16.494 3.261 35.106 1.00 15.90 35 THR B O 1
ATOM 1493 N N . VAL B 1 39 ? 18.061 3.484 36.720 1.00 14.60 36 VAL B N 1
ATOM 1494 C CA . VAL B 1 39 ? 17.518 2.456 37.593 1.00 15.32 36 VAL B CA 1
ATOM 1495 C C . VAL B 1 39 ? 17.499 2.957 39.027 1.00 21.71 36 VAL B C 1
ATOM 1496 O O . VAL B 1 39 ? 18.247 3.876 39.383 1.00 19.01 36 VAL B O 1
ATOM 1500 N N . GLY B 1 40 ? 16.652 2.342 39.848 1.00 20.97 37 GLY B N 1
ATOM 1501 C CA . GLY B 1 40 ? 16.590 2.668 41.260 1.00 22.43 37 GLY B CA 1
ATOM 1502 C C . GLY B 1 40 ? 17.372 1.663 42.076 1.00 27.99 37 GLY B C 1
ATOM 1503 O O . GLY B 1 40 ? 18.445 1.218 41.668 1.00 28.36 37 GLY B O 1
ATOM 1504 N N . GLY B 1 41 ? 16.824 1.289 43.225 1.00 31.62 38 GLY B N 1
ATOM 1505 C CA . GLY B 1 41 ? 17.508 0.377 44.123 1.00 38.11 38 GLY B CA 1
ATOM 1506 C C . GLY B 1 41 ? 18.313 1.142 45.153 1.00 37.14 38 GLY B C 1
ATOM 1507 O O . GLY B 1 41 ? 18.173 2.361 45.276 1.00 35.06 38 GLY B O 1
ATOM 1508 N N . SER B 1 42 ? 19.155 0.425 45.891 1.00 42.43 39 SER B N 1
ATOM 1509 C CA . SER B 1 42 ? 19.999 1.026 46.919 1.00 45.74 39 SER B CA 1
ATOM 1510 C C . SER B 1 42 ? 20.930 2.096 46.357 1.00 46.23 39 SER B C 1
ATOM 1511 O O . SER B 1 42 ? 21.141 3.138 46.983 1.00 48.96 39 SER B O 1
ATOM 1514 N N . GLU B 1 43 ? 21.483 1.834 45.176 1.00 41.76 40 GLU B N 1
ATOM 1515 C CA . GLU B 1 43 ? 22.348 2.799 44.509 1.00 40.01 40 GLU B CA 1
ATOM 1516 C C . GLU B 1 43 ? 21.771 3.152 43.150 1.00 32.21 40 GLU B C 1
ATOM 1517 O O . GLU B 1 43 ? 22.051 2.473 42.165 1.00 34.22 40 GLU B O 1
ATOM 1519 N N . PRO B 1 44 ? 20.952 4.214 43.091 1.00 31.15 41 PRO B N 1
ATOM 1520 C CA . PRO B 1 44 ? 20.372 4.615 41.804 1.00 24.92 41 PRO B CA 1
ATOM 1521 C C . PRO B 1 44 ? 21.476 5.028 40.837 1.00 22.52 41 PRO B C 1
ATOM 1522 O O . PRO B 1 44 ? 22.506 5.550 41.269 1.00 23.10 41 PRO B O 1
ATOM 1526 N N . ARG B 1 45 ? 21.274 4.788 39.551 1.00 18.70 42 ARG B N 1
ATOM 1527 C CA . ARG B 1 45 ? 22.309 5.072 38.569 1.00 17.75 42 ARG B CA 1
ATOM 1528 C C . ARG B 1 45 ? 21.639 5.535 37.291 1.00 17.98 42 ARG B C 1
ATOM 1529 O O . ARG B 1 45 ? 20.498 5.160 37.013 1.00 16.86 42 ARG B O 1
ATOM 1537 N N . GLY B 1 46 ? 22.342 6.361 36.526 1.00 14.56 43 GLY B N 1
ATOM 1538 C CA . GLY B 1 46 ? 21.896 6.746 35.201 1.00 12.54 43 GLY B CA 1
ATOM 1539 C C . GLY B 1 46 ? 23.023 6.594 34.188 1.00 12.28 43 GLY B C 1
ATOM 1540 O O . GLY B 1 46 ? 24.202 6.563 34.554 1.00 13.84 43 GLY B O 1
ATOM 1549 N N . THR B 1 48 ? 23.776 7.809 29.892 1.00 11.60 45 THR B N 1
ATOM 1550 C CA . THR B 1 48 ? 23.312 8.370 28.633 1.00 13.51 45 THR B CA 1
ATOM 1551 C C . THR B 1 48 ? 23.286 7.271 27.569 1.00 13.38 45 THR B C 1
ATOM 1552 O O . THR B 1 48 ? 24.232 6.490 27.458 1.00 12.25 45 THR B O 1
ATOM 1556 N N . ALA B 1 49 ? 22.189 7.189 26.817 1.00 10.13 46 ALA B N 1
ATOM 1557 C CA . ALA B 1 49 ? 22.029 6.159 25.795 1.00 9.93 46 ALA B CA 1
ATOM 1558 C C . ALA B 1 49 ? 21.307 6.734 24.586 1.00 12.32 46 ALA B C 1
ATOM 1559 O O . ALA B 1 49 ? 20.257 7.380 24.734 1.00 15.10 46 ALA B O 1
ATOM 1561 N N . ASN B 1 50 ? 21.853 6.495 23.399 1.00 12.99 47 ASN B N 1
ATOM 1562 C CA . ASN B 1 50 ? 21.163 6.850 22.163 1.00 13.61 47 ASN B CA 1
ATOM 1563 C C . ASN B 1 50 ? 20.701 5.609 21.386 1.00 14.35 47 ASN B C 1
ATOM 1564 O O . ASN B 1 50 ? 20.091 5.723 20.318 1.00 13.40 47 ASN B O 1
ATOM 1569 N N . SER B 1 51 ? 20.972 4.418 21.927 1.00 13.25 48 SER B N 1
ATOM 1570 C CA . SER B 1 51 ? 20.571 3.182 21.255 1.00 14.41 48 SER B CA 1
ATOM 1571 C C . SER B 1 51 ? 19.116 2.824 21.548 1.00 14.80 48 SER B C 1
ATOM 1572 O O . SER B 1 51 ? 18.647 1.758 21.159 1.00 20.15 48 SER B O 1
ATOM 1575 N N . PHE B 1 52 ? 18.409 3.721 22.221 1.00 16.25 49 PHE B N 1
ATOM 1576 C CA . PHE B 1 52 ? 16.987 3.529 22.464 1.00 14.97 49 PHE B CA 1
ATOM 1577 C C . PHE B 1 52 ? 16.250 3.390 21.148 1.00 19.36 49 PHE B C 1
ATOM 1578 O O . PHE B 1 52 ? 16.459 4.183 20.227 1.00 18.39 49 PHE B O 1
ATOM 1586 N N . THR B 1 53 ? 15.367 2.398 21.073 1.00 12.17 50 THR B N 1
ATOM 1587 C CA . THR B 1 53 ? 14.618 2.123 19.858 1.00 11.78 50 THR B CA 1
ATOM 1588 C C . THR B 1 53 ? 13.239 1.642 20.266 1.00 10.85 50 THR B C 1
ATOM 1589 O O . THR B 1 53 ? 13.128 0.773 21.126 1.00 13.80 50 THR B O 1
ATOM 1593 N N . SER B 1 54 ? 12.191 2.198 19.674 1.00 11.51 51 SER B N 1
ATOM 1594 C CA . SER B 1 54 ? 10.869 1.650 19.934 1.00 11.57 51 SER B CA 1
ATOM 1595 C C . SER B 1 54 ? 10.639 0.475 18.988 1.00 14.95 51 SER B C 1
ATOM 1596 O O . SER B 1 54 ? 10.981 0.541 17.798 1.00 16.57 51 SER B O 1
ATOM 1599 N N . VAL B 1 55 ? 10.080 -0.611 19.524 1.00 9.91 52 VAL B N 1
ATOM 1600 C CA . VAL B 1 55 ? 10.080 -1.890 18.814 1.00 8.67 52 VAL B CA 1
ATOM 1601 C C . VAL B 1 55 ? 8.687 -2.338 18.395 1.00 13.32 52 VAL B C 1
ATOM 1602 O O . VAL B 1 55 ? 8.444 -2.638 17.222 1.00 13.87 52 VAL B O 1
ATOM 1606 N N . SER B 1 56 ? 7.779 -2.382 19.359 1.00 11.21 53 SER B N 1
ATOM 1607 C CA . SER B 1 56 ? 6.494 -3.042 19.159 1.00 11.13 53 SER B CA 1
ATOM 1608 C C . SER B 1 56 ? 5.356 -2.252 19.788 1.00 10.25 53 SER B C 1
ATOM 1609 O O . SER B 1 56 ? 5.545 -1.590 20.813 1.00 12.67 53 SER B O 1
ATOM 1612 N N . LEU B 1 57 ? 4.178 -2.340 19.184 1.00 12.57 54 LEU B N 1
ATOM 1613 C CA . LEU B 1 57 ? 2.982 -1.734 19.771 1.00 12.85 54 LEU B CA 1
ATOM 1614 C C . LEU B 1 57 ? 2.264 -2.699 20.696 1.00 17.90 54 LEU B C 1
ATOM 1615 O O . LEU B 1 57 ? 1.832 -2.316 21.787 1.00 18.36 54 LEU B O 1
ATOM 1620 N N . SER B 1 58 ? 2.085 -3.940 20.249 1.00 15.79 55 SER B N 1
ATOM 1621 C CA A SER B 1 58 ? 1.432 -4.935 21.083 0.63 15.93 55 SER B CA 1
ATOM 1622 C CA B SER B 1 58 ? 1.408 -4.948 21.059 0.37 19.73 55 SER B CA 1
ATOM 1623 C C . SER B 1 58 ? 2.228 -6.232 21.092 1.00 20.62 55 SER B C 1
ATOM 1624 O O . SER B 1 58 ? 2.273 -6.944 20.091 1.00 21.77 55 SER B O 1
ATOM 1629 N N . PRO B 1 59 ? 2.887 -6.531 22.232 1.00 20.36 56 PRO B N 1
ATOM 1630 C CA . PRO B 1 59 ? 2.956 -5.727 23.461 1.00 20.19 56 PRO B CA 1
ATOM 1631 C C . PRO B 1 59 ? 3.782 -4.473 23.234 1.00 15.54 56 PRO B C 1
ATOM 1632 O O . PRO B 1 59 ? 4.527 -4.407 22.254 1.00 15.72 56 PRO B O 1
ATOM 1636 N N . PRO B 1 60 ? 3.634 -3.468 24.106 1.00 14.31 57 PRO B N 1
ATOM 1637 C CA . PRO B 1 60 ? 4.384 -2.223 23.918 1.00 12.15 57 PRO B CA 1
ATOM 1638 C C . PRO B 1 60 ? 5.842 -2.401 24.339 1.00 15.03 57 PRO B C 1
ATOM 1639 O O . PRO B 1 60 ? 6.122 -2.479 25.547 1.00 14.61 57 PRO B O 1
ATOM 1643 N N . LEU B 1 61 ? 6.752 -2.475 23.364 1.00 10.71 58 LEU B N 1
ATOM 1644 C CA . LEU B 1 61 ? 8.150 -2.802 23.659 1.00 9.55 58 LEU B CA 1
ATOM 1645 C C . LEU B 1 61 ? 9.120 -1.761 23.142 1.00 9.87 58 LEU B C 1
ATOM 1646 O O . LEU B 1 61 ? 8.907 -1.176 22.080 1.00 14.07 58 LEU B O 1
ATOM 1651 N N . VAL B 1 62 ? 10.198 -1.558 23.901 1.00 10.28 59 VAL B N 1
ATOM 1652 C CA . VAL B 1 62 ? 11.324 -0.727 23.468 1.00 11.42 59 VAL B CA 1
ATOM 1653 C C . VAL B 1 62 ? 12.586 -1.521 23.758 1.00 10.33 59 VAL B C 1
ATOM 1654 O O . VAL B 1 62 ? 12.542 -2.512 24.494 1.00 12.75 59 VAL B O 1
ATOM 1658 N N . LEU B 1 63 ? 13.709 -1.110 23.180 1.00 10.81 60 LEU B N 1
ATOM 1659 C CA . LEU B 1 63 ? 14.982 -1.731 23.543 1.00 7.63 60 LEU B CA 1
ATOM 1660 C C . LEU B 1 63 ? 16.059 -0.684 23.753 1.00 11.11 60 LEU B C 1
ATOM 1661 O O . LEU B 1 63 ? 15.943 0.454 23.276 1.00 11.80 60 LEU B O 1
ATOM 1666 N N . ILE B 1 64 ? 17.109 -1.086 24.468 1.00 11.06 61 ILE B N 1
ATOM 1667 C CA . ILE B 1 64 ? 18.318 -0.284 24.576 1.00 11.32 61 ILE B CA 1
ATOM 1668 C C . ILE B 1 64 ? 19.478 -1.247 24.462 1.00 10.29 61 ILE B C 1
ATOM 1669 O O . ILE B 1 64 ? 19.337 -2.437 24.794 1.00 13.87 61 ILE B O 1
ATOM 1674 N N . CYS B 1 65 ? 20.601 -0.752 23.950 1.00 10.39 62 CYS B N 1
ATOM 1675 C CA . CYS B 1 65 ? 21.805 -1.556 23.827 1.00 10.57 62 CYS B CA 1
ATOM 1676 C C . CYS B 1 65 ? 22.833 -1.013 24.803 1.00 11.26 62 CYS B C 1
ATOM 1677 O O . CYS B 1 65 ? 23.168 0.172 24.754 1.00 12.32 62 CYS B O 1
ATOM 1680 N N . VAL B 1 66 ? 23.331 -1.872 25.692 1.00 10.62 63 VAL B N 1
ATOM 1681 C CA . VAL B 1 66 ? 24.211 -1.415 26.762 1.00 12.37 63 VAL B CA 1
ATOM 1682 C C . VAL B 1 66 ? 25.513 -2.195 26.753 1.00 13.41 63 VAL B C 1
ATOM 1683 O O . VAL B 1 66 ? 25.505 -3.433 26.722 1.00 15.79 63 VAL B O 1
ATOM 1687 N N . GLY B 1 67 ? 26.634 -1.472 26.731 1.00 14.39 64 GLY B N 1
ATOM 1688 C CA . GLY B 1 67 ? 27.941 -2.101 26.722 1.00 16.42 64 GLY B CA 1
ATOM 1689 C C . GLY B 1 67 ? 28.114 -3.071 27.875 1.00 17.05 64 GLY B C 1
ATOM 1690 O O . GLY B 1 67 ? 27.730 -2.772 29.007 1.00 17.61 64 GLY B O 1
ATOM 1691 N N . LYS B 1 68 ? 28.703 -4.230 27.591 1.00 19.16 65 LYS B N 1
ATOM 1692 C CA . LYS B 1 68 ? 28.877 -5.277 28.599 1.00 19.63 65 LYS B CA 1
ATOM 1693 C C . LYS B 1 68 ? 29.704 -4.864 29.813 1.00 24.33 65 LYS B C 1
ATOM 1694 O O . LYS B 1 68 ? 29.562 -5.446 30.889 1.00 30.77 65 LYS B O 1
ATOM 1700 N N . ASP B 1 69 ? 30.580 -3.880 29.637 1.00 24.16 66 ASP B N 1
ATOM 1701 C CA . ASP B 1 69 ? 31.451 -3.427 30.718 1.00 25.39 66 ASP B CA 1
ATOM 1702 C C . ASP B 1 69 ? 30.895 -2.211 31.469 1.00 28.98 66 ASP B C 1
ATOM 1703 O O . ASP B 1 69 ? 31.491 -1.760 32.442 1.00 31.60 66 ASP B O 1
ATOM 1708 N N . ALA B 1 70 ? 29.760 -1.681 31.024 1.00 26.16 67 ALA B N 1
ATOM 1709 C CA . ALA B 1 70 ? 29.127 -0.559 31.724 1.00 24.20 67 ALA B CA 1
ATOM 1710 C C . ALA B 1 70 ? 28.650 -0.981 33.120 1.00 25.53 67 ALA B C 1
ATOM 1711 O O . ALA B 1 70 ? 28.183 -2.105 33.299 1.00 27.55 67 ALA B O 1
ATOM 1713 N N . VAL B 1 71 ? 28.745 -0.095 34.110 1.00 36.93 68 VAL B N 1
ATOM 1714 C CA . VAL B 1 71 ? 28.245 -0.459 35.441 1.00 39.72 68 VAL B CA 1
ATOM 1715 C C . VAL B 1 71 ? 26.725 -0.641 35.425 1.00 38.60 68 VAL B C 1
ATOM 1716 O O . VAL B 1 71 ? 26.172 -1.448 36.181 1.00 47.82 68 VAL B O 1
ATOM 1728 N N . HIS B 1 73 ? 25.144 -2.060 33.112 1.00 23.20 70 HIS B N 1
ATOM 1729 C CA . HIS B 1 73 ? 24.875 -3.390 32.567 1.00 21.58 70 HIS B CA 1
ATOM 1730 C C . HIS B 1 73 ? 24.515 -4.394 33.664 1.00 23.38 70 HIS B C 1
ATOM 1731 O O . HIS B 1 73 ? 23.542 -5.130 33.533 1.00 20.70 70 HIS B O 1
ATOM 1738 N N . GLN B 1 74 ? 25.289 -4.420 34.743 1.00 23.95 71 GLN B N 1
ATOM 1739 C CA . GLN B 1 74 ? 24.987 -5.325 35.848 1.00 29.15 71 GLN B CA 1
ATOM 1740 C C . GLN B 1 74 ? 23.642 -4.996 36.506 1.00 26.93 71 GLN B C 1
ATOM 1741 O O . GLN B 1 74 ? 22.888 -5.907 36.850 1.00 32.23 71 GLN B O 1
ATOM 1743 N N . ARG B 1 75 ? 23.337 -3.706 36.660 1.00 27.78 72 ARG B N 1
ATOM 1744 C CA . ARG B 1 75 ? 22.048 -3.274 37.210 1.00 29.78 72 ARG B CA 1
ATOM 1745 C C . ARG B 1 75 ? 20.892 -3.799 36.376 1.00 25.74 72 ARG B C 1
ATOM 1746 O O . ARG B 1 75 ? 19.916 -4.339 36.905 1.00 26.64 72 ARG B O 1
ATOM 1754 N N . LEU B 1 76 ? 20.997 -3.604 35.067 1.00 20.42 73 LEU B N 1
ATOM 1755 C CA . LEU B 1 76 ? 19.918 -3.954 34.156 1.00 23.58 73 LEU B CA 1
ATOM 1756 C C . LEU B 1 76 ? 19.681 -5.457 34.082 1.00 27.64 73 LEU B C 1
ATOM 1757 O O . LEU B 1 76 ? 18.548 -5.890 33.868 1.00 31.69 73 LEU B O 1
ATOM 1762 N N . THR B 1 77 ? 20.733 -6.255 34.261 1.00 22.52 74 THR B N 1
ATOM 1763 C CA . THR B 1 77 ? 20.564 -7.715 34.250 1.00 24.42 74 THR B CA 1
ATOM 1764 C C . THR B 1 77 ? 19.925 -8.215 35.543 1.00 29.30 74 THR B C 1
ATOM 1765 O O . THR B 1 77 ? 19.397 -9.329 35.594 1.00 36.45 74 THR B O 1
ATOM 1769 N N . ALA B 1 78 ? 19.961 -7.386 36.583 1.00 26.52 75 ALA B N 1
ATOM 1770 C CA . ALA B 1 78 ? 19.515 -7.807 37.914 1.00 29.41 75 ALA B CA 1
ATOM 1771 C C . ALA B 1 78 ? 18.146 -7.266 38.332 1.00 26.61 75 ALA B C 1
ATOM 1772 O O . ALA B 1 78 ? 17.374 -7.952 39.012 1.00 28.87 75 ALA B O 1
ATOM 1774 N N . LEU B 1 79 ? 17.866 -6.026 37.946 1.00 24.94 76 LEU B N 1
ATOM 1775 C CA . LEU B 1 79 ? 16.662 -5.319 38.378 1.00 29.09 76 LEU B CA 1
ATOM 1776 C C . LEU B 1 79 ? 15.475 -5.567 37.444 1.00 28.32 76 LEU B C 1
ATOM 1777 O O . LEU B 1 79 ? 15.652 -5.806 36.250 1.00 24.38 76 LEU B O 1
ATOM 1782 N N . PRO B 1 80 ? 14.251 -5.502 37.989 1.00 30.70 77 PRO B N 1
ATOM 1783 C CA . PRO B 1 80 ? 13.077 -5.817 37.170 1.00 29.12 77 PRO B CA 1
ATOM 1784 C C . PRO B 1 80 ? 12.627 -4.663 36.286 1.00 26.97 77 PRO B C 1
ATOM 1785 O O . PRO B 1 80 ? 11.890 -4.900 35.324 1.00 26.18 77 PRO B O 1
ATOM 1789 N N . THR B 1 81 ? 13.043 -3.438 36.608 1.00 24.42 78 THR B N 1
ATOM 1790 C CA . THR B 1 81 ? 12.520 -2.254 35.933 1.00 23.03 78 THR B CA 1
ATOM 1791 C C . THR B 1 81 ? 13.595 -1.212 35.653 1.00 22.50 78 THR B C 1
ATOM 1792 O O . THR B 1 81 ? 14.614 -1.157 36.336 1.00 23.05 78 THR B O 1
ATOM 1796 N N . PHE B 1 82 ? 13.348 -0.377 34.653 1.00 19.05 79 PHE B N 1
ATOM 1797 C CA . PHE B 1 82 ? 14.214 0.763 34.382 1.00 17.29 79 PHE B CA 1
ATOM 1798 C C . PHE B 1 82 ? 13.365 1.899 33.835 1.00 20.40 79 PHE B C 1
ATOM 1799 O O . PHE B 1 82 ? 12.173 1.723 33.543 1.00 18.83 79 PHE B O 1
ATOM 1807 N N . ALA B 1 83 ? 13.953 3.079 33.746 1.00 15.71 80 ALA B N 1
ATOM 1808 C CA . ALA B 1 83 ? 13.231 4.203 33.188 1.00 15.72 80 ALA B CA 1
ATOM 1809 C C . ALA B 1 83 ? 14.054 4.788 32.068 1.00 15.60 80 ALA B C 1
ATOM 1810 O O . ALA B 1 83 ? 15.278 4.634 32.036 1.00 15.95 80 ALA B O 1
ATOM 1812 N N . VAL B 1 84 ? 13.377 5.462 31.146 1.00 14.10 81 VAL B N 1
ATOM 1813 C CA . VAL B 1 84 ? 14.045 6.148 30.053 1.00 13.05 81 VAL B CA 1
ATOM 1814 C C . VAL B 1 84 ? 13.539 7.578 30.061 1.00 14.49 81 VAL B C 1
ATOM 1815 O O . VAL B 1 84 ? 12.328 7.797 30.028 1.00 14.62 81 VAL B O 1
ATOM 1819 N N . SER B 1 85 ? 14.451 8.543 30.128 1.00 12.44 82 SER B N 1
ATOM 1820 C CA . SER B 1 85 ? 14.072 9.947 30.020 1.00 12.78 82 SER B CA 1
ATOM 1821 C C . SER B 1 85 ? 14.595 10.453 28.682 1.00 13.23 82 SER B C 1
ATOM 1822 O O . SER B 1 85 ? 15.813 10.481 28.452 1.00 13.69 82 SER B O 1
ATOM 1825 N N . VAL B 1 86 ? 13.682 10.828 27.786 1.00 11.57 83 VAL B N 1
ATOM 1826 C CA . VAL B 1 86 ? 14.087 11.340 26.483 1.00 12.00 83 VAL B CA 1
ATOM 1827 C C . VAL B 1 86 ? 14.453 12.801 26.659 1.00 12.03 83 VAL B C 1
ATOM 1828 O O . VAL B 1 86 ? 13.613 13.601 27.053 1.00 12.97 83 VAL B O 1
ATOM 1832 N N . LEU B 1 87 ? 15.708 13.145 26.404 1.00 10.25 84 LEU B N 1
ATOM 1833 C CA . LEU B 1 87 ? 16.185 14.488 26.727 1.00 13.79 84 LEU B CA 1
ATOM 1834 C C . LEU B 1 87 ? 15.684 15.540 25.746 1.00 14.46 84 LEU B C 1
ATOM 1835 O O . LEU B 1 87 ? 15.640 15.304 24.538 1.00 13.15 84 LEU B O 1
ATOM 1840 N N . GLU B 1 88 ? 15.303 16.696 26.289 1.00 12.10 85 GLU B N 1
ATOM 1841 C CA . GLU B 1 88 ? 14.786 17.823 25.520 1.00 12.05 85 GLU B CA 1
ATOM 1842 C C . GLU B 1 88 ? 15.937 18.641 24.943 1.00 14.88 85 GLU B C 1
ATOM 1843 O O . GLU B 1 88 ? 17.079 18.531 25.399 1.00 15.85 85 GLU B O 1
ATOM 1849 N N . ALA B 1 89 ? 15.617 19.457 23.943 1.00 16.04 86 ALA B N 1
ATOM 1850 C CA . ALA B 1 89 ? 16.586 20.200 23.148 1.00 17.75 86 ALA B CA 1
ATOM 1851 C C . ALA B 1 89 ? 17.676 20.932 23.929 1.00 23.16 86 ALA B C 1
ATOM 1852 O O . ALA B 1 89 ? 18.804 21.055 23.448 1.00 22.41 86 ALA B O 1
ATOM 1854 N N . GLY B 1 90 ? 17.351 21.432 25.115 1.00 18.08 87 GLY B N 1
ATOM 1855 C CA . GLY B 1 90 ? 18.318 22.232 25.854 1.00 19.26 87 GLY B CA 1
ATOM 1856 C C . GLY B 1 90 ? 19.068 21.463 26.932 1.00 17.88 87 GLY B C 1
ATOM 1857 O O . GLY B 1 90 ? 19.731 22.081 27.774 1.00 20.61 87 GLY B O 1
ATOM 1858 N N . GLN B 1 91 ? 18.993 20.133 26.903 1.00 15.68 88 GLN B N 1
ATOM 1859 C CA . GLN B 1 91 ? 19.531 19.306 27.996 1.00 14.81 88 GLN B CA 1
ATOM 1860 C C . GLN B 1 91 ? 20.894 18.644 27.751 1.00 14.63 88 GLN B C 1
ATOM 1861 O O . GLN B 1 91 ? 21.148 17.552 28.278 1.00 16.07 88 GLN B O 1
ATOM 1867 N N . GLU B 1 92 ? 21.770 19.311 26.996 1.00 15.71 89 GLU B N 1
ATOM 1868 C CA . GLU B 1 92 ? 23.123 18.800 26.749 1.00 15.86 89 GLU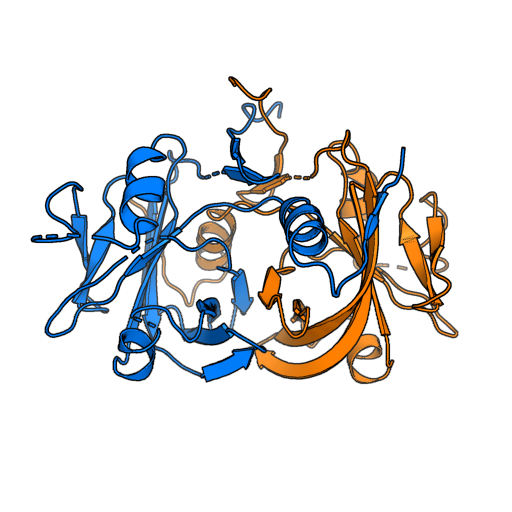 B CA 1
ATOM 1869 C C . GLU B 1 92 ? 23.911 18.573 28.040 1.00 18.37 89 GLU B C 1
ATOM 1870 O O . GLU B 1 92 ? 24.711 17.632 28.128 1.00 17.04 89 GLU B O 1
ATOM 1872 N N . LYS B 1 93 ? 23.699 19.426 29.040 1.00 17.21 90 LYS B N 1
ATOM 1873 C CA . LYS B 1 93 ? 24.441 19.279 30.295 1.00 16.85 90 LYS B CA 1
ATOM 1874 C C . LYS B 1 93 ? 24.150 17.935 30.960 1.00 19.49 90 LYS B C 1
ATOM 1875 O O . LYS B 1 93 ? 25.061 17.257 31.436 1.00 17.91 90 LYS B O 1
ATOM 1880 N N . ALA B 1 94 ? 22.882 17.543 30.976 1.00 16.31 91 ALA B N 1
ATOM 1881 C CA . ALA B 1 94 ? 22.507 16.254 31.537 1.00 14.43 91 ALA B CA 1
ATOM 1882 C C . ALA B 1 94 ? 23.052 15.100 30.690 1.00 14.92 91 ALA B C 1
ATOM 1883 O O . ALA B 1 94 ? 23.513 14.088 31.229 1.00 14.77 91 ALA B O 1
ATOM 1885 N N . ALA B 1 95 ? 22.995 15.239 29.366 1.00 13.89 92 ALA B N 1
ATOM 1886 C CA . ALA B 1 95 ? 23.547 14.202 28.487 1.00 11.77 92 ALA B CA 1
ATOM 1887 C C . ALA B 1 95 ? 25.034 13.983 28.783 1.00 16.07 92 ALA B C 1
ATOM 1888 O O . ALA B 1 95 ? 25.508 12.853 28.885 1.00 16.24 92 ALA B O 1
ATOM 1890 N N . ARG B 1 96 ? 25.781 15.069 28.918 1.00 14.96 93 ARG B N 1
ATOM 1891 C CA . ARG B 1 96 ? 27.206 14.930 29.184 1.00 14.19 93 ARG B CA 1
ATOM 1892 C C . ARG B 1 96 ? 27.448 14.329 30.563 1.00 15.24 93 ARG B C 1
ATOM 1893 O O . ARG B 1 96 ? 28.331 13.491 30.736 1.00 19.53 93 ARG B O 1
ATOM 1901 N N . HIS B 1 97 ? 26.650 14.759 31.538 1.00 16.73 94 HIS B N 1
ATOM 1902 C CA . HIS B 1 97 ? 26.829 14.320 32.914 1.00 14.64 94 HIS B CA 1
ATOM 1903 C C . HIS B 1 97 ? 26.669 12.812 33.071 1.00 14.59 94 HIS B C 1
ATOM 1904 O O . HIS B 1 97 ? 27.501 12.152 33.709 1.00 15.94 94 HIS B O 1
ATOM 1911 N N . PHE B 1 98 ? 25.604 12.273 32.490 1.00 13.92 95 PHE B N 1
ATOM 1912 C CA . PHE B 1 98 ? 25.325 10.845 32.617 1.00 10.64 95 PHE B CA 1
ATOM 1913 C C . PHE B 1 98 ? 26.146 9.987 31.646 1.00 16.40 95 PHE B C 1
ATOM 1914 O O . PHE B 1 98 ? 26.004 8.766 31.624 1.00 14.66 95 PHE B O 1
ATOM 1922 N N . ALA B 1 99 ? 27.034 10.628 30.882 1.00 15.44 96 ALA B N 1
ATOM 1923 C CA . ALA B 1 99 ? 27.969 9.903 30.019 1.00 16.77 96 ALA B CA 1
ATOM 1924 C C . ALA B 1 99 ? 29.383 9.890 30.585 1.00 22.43 96 ALA B C 1
ATOM 1925 O O . ALA B 1 99 ? 30.265 9.196 30.072 1.00 22.44 96 ALA B O 1
ATOM 1927 N N . ASP B 1 100 ? 29.589 10.662 31.644 1.00 30.81 97 ASP B N 1
ATOM 1928 C CA . ASP B 1 100 ? 30.896 10.751 32.292 1.00 34.26 97 ASP B CA 1
ATOM 1929 C C . ASP B 1 100 ? 31.235 9.438 33.012 1.00 35.43 97 ASP B C 1
ATOM 1930 O O . ASP B 1 100 ? 30.397 8.864 33.701 1.00 33.68 97 ASP B O 1
ATOM 1935 N N . HIS B 1 101 ? 32.456 8.947 32.826 1.00 57.47 98 HIS B N 1
ATOM 1936 C CA . HIS B 1 101 ? 32.836 7.650 33.380 1.00 63.76 98 HIS B CA 1
ATOM 1937 C C . HIS B 1 101 ? 33.039 7.715 34.891 1.00 69.04 98 HIS B C 1
ATOM 1938 O O . HIS B 1 101 ? 32.568 6.845 35.628 1.00 69.46 98 HIS B O 1
ATOM 1940 N N . SER B 1 102 ? 33.741 8.751 35.343 1.00 70.48 99 SER B N 1
ATOM 1941 C CA . SER B 1 102 ? 34.008 8.947 36.765 1.00 73.08 99 SER B CA 1
ATOM 1942 C C . SER B 1 102 ? 33.233 10.138 37.320 1.00 73.31 99 SER B C 1
ATOM 1943 O O . SER B 1 102 ? 33.716 11.271 37.290 1.00 75.12 99 SER B O 1
ATOM 1945 N N . VAL B 1 107 ? 29.302 8.968 45.827 1.00 72.45 104 VAL B N 1
ATOM 1946 C CA . VAL B 1 107 ? 29.232 9.787 44.622 1.00 66.71 104 VAL B CA 1
ATOM 1947 C C . VAL B 1 107 ? 27.811 9.867 44.078 1.00 60.11 104 VAL B C 1
ATOM 1948 O O . VAL B 1 107 ? 27.450 9.113 43.172 1.00 62.66 104 VAL B O 1
ATOM 1950 N N . ASP B 1 108 ? 27.010 10.778 44.627 1.00 54.81 105 ASP B N 1
ATOM 1951 C CA . ASP B 1 108 ? 25.641 10.973 44.151 1.00 47.98 105 ASP B CA 1
ATOM 1952 C C . ASP B 1 108 ? 25.648 11.492 42.714 1.00 41.05 105 ASP B C 1
ATOM 1953 O O . ASP B 1 108 ? 26.047 12.627 42.450 1.00 39.29 105 ASP B O 1
ATOM 1958 N N . GLN B 1 109 ? 25.192 10.649 41.792 1.00 32.41 106 GLN B N 1
ATOM 1959 C CA . GLN B 1 109 ? 25.179 10.975 40.372 1.00 29.75 106 GLN B CA 1
ATOM 1960 C C . GLN B 1 109 ? 24.076 11.970 40.014 1.00 27.34 106 GLN B C 1
ATOM 1961 O O . GLN B 1 109 ? 24.068 12.528 38.919 1.00 32.07 106 GLN B O 1
ATOM 1967 N N . PHE B 1 110 ? 23.143 12.188 40.933 1.00 27.39 107 PHE B N 1
ATOM 1968 C CA . PHE B 1 110 ? 21.932 12.944 40.618 1.00 25.30 107 PHE B CA 1
ATOM 1969 C C . PHE B 1 110 ? 21.865 14.331 41.258 1.00 27.04 107 PHE B C 1
ATOM 1970 O O . PHE B 1 110 ? 20.806 14.962 41.262 1.00 33.71 107 PHE B O 1
ATOM 1978 N N . ASP B 1 111 ? 22.991 14.808 41.781 1.00 29.95 108 ASP B N 1
ATOM 1979 C CA . ASP B 1 111 ? 23.013 16.094 42.488 1.00 32.27 108 ASP B CA 1
ATOM 1980 C C . ASP B 1 111 ? 23.292 17.304 41.592 1.00 32.13 108 ASP B C 1
ATOM 1981 O O . ASP B 1 111 ? 23.512 18.416 42.089 1.00 34.54 108 ASP B O 1
ATOM 1986 N N . THR B 1 112 ? 23.305 17.076 40.283 1.00 29.75 109 THR B N 1
ATOM 1987 C CA . THR B 1 112 ? 23.480 18.152 39.315 1.00 30.64 109 THR B CA 1
ATOM 1988 C C . THR B 1 112 ? 22.241 18.303 38.443 1.00 27.10 109 THR B C 1
ATOM 1989 O O . THR B 1 112 ? 22.181 19.206 37.607 1.00 27.89 109 THR B O 1
ATOM 1993 N N . VAL B 1 113 ? 21.256 17.425 38.623 1.00 25.07 110 VAL B N 1
ATOM 1994 C CA . VAL B 1 113 ? 20.029 17.527 37.830 1.00 23.73 110 VAL B CA 1
ATOM 1995 C C . VAL B 1 113 ? 18.781 17.581 38.686 1.00 25.27 110 VAL B C 1
ATOM 1996 O O . VAL B 1 113 ? 18.764 17.131 39.838 1.00 25.37 110 VAL B O 1
ATOM 2000 N N . ASP B 1 114 ? 17.743 18.162 38.101 1.00 25.70 111 ASP B N 1
ATOM 2001 C CA . ASP B 1 114 ? 16.422 18.168 38.685 1.00 24.21 111 ASP B CA 1
ATOM 2002 C C . ASP B 1 114 ? 15.789 16.832 38.317 1.00 25.45 111 ASP B C 1
ATOM 2003 O O . ASP B 1 114 ? 15.748 16.460 37.140 1.00 23.56 111 ASP B O 1
ATOM 2008 N N . TRP B 1 115 ? 15.335 16.089 39.319 1.00 21.98 112 TRP B N 1
ATOM 2009 C CA . TRP B 1 115 ? 14.745 14.780 39.055 1.00 20.44 112 TRP B CA 1
ATOM 2010 C C . TRP B 1 115 ? 13.616 14.457 40.025 1.00 23.73 112 TRP B C 1
ATOM 2011 O O . TRP B 1 115 ? 13.502 15.057 41.108 1.00 24.93 112 TRP B O 1
ATOM 2022 N N . VAL B 1 116 ? 12.784 13.504 39.617 1.00 22.93 113 VAL B N 1
ATOM 2023 C CA . VAL B 1 116 ? 11.661 13.037 40.408 1.00 27.67 113 VAL B CA 1
ATOM 2024 C C . VAL B 1 116 ? 11.658 11.512 40.395 1.00 27.94 113 VAL B C 1
ATOM 2025 O O . VAL B 1 116 ? 11.925 10.887 39.370 1.00 25.09 113 VAL B O 1
ATOM 2029 N N . LEU B 1 117 ? 11.370 10.909 41.541 1.00 27.56 114 LEU B N 1
ATOM 2030 C CA . LEU B 1 117 ? 11.259 9.459 41.615 1.00 22.47 114 LEU B CA 1
ATOM 2031 C C . LEU B 1 117 ? 10.049 8.961 40.828 1.00 26.96 114 LEU B C 1
ATOM 2032 O O . LEU B 1 117 ? 8.935 9.452 41.020 1.00 31.56 114 LEU B O 1
ATOM 2037 N N . GLY B 1 118 ? 10.262 7.980 39.955 1.00 22.41 115 GLY B N 1
ATOM 2038 C CA . GLY B 1 118 ? 9.155 7.331 39.270 1.00 21.21 115 GLY B CA 1
ATOM 2039 C C . GLY B 1 118 ? 8.498 6.282 40.150 1.00 31.32 115 GLY B C 1
ATOM 2040 O O . GLY B 1 118 ? 9.164 5.355 40.607 1.00 29.78 115 GLY B O 1
ATOM 2041 N N . GLU B 1 119 ? 7.195 6.421 40.394 1.00 34.49 116 GLU B N 1
ATOM 2042 C CA . GLU B 1 119 ? 6.486 5.500 41.284 1.00 38.06 116 GLU B CA 1
ATOM 2043 C C . GLU B 1 119 ? 6.498 4.065 40.770 1.00 35.57 116 GLU B C 1
ATOM 2044 O O . GLU B 1 119 ? 6.616 3.116 41.543 1.00 37.26 116 GLU B O 1
ATOM 2050 N N . GLU B 1 120 ? 6.377 3.913 39.459 1.00 30.90 117 GLU B N 1
ATOM 2051 C CA . GLU B 1 120 ? 6.213 2.599 38.858 1.00 33.57 117 GLU B CA 1
ATOM 2052 C C . GLU B 1 120 ? 7.533 1.849 38.698 1.00 34.46 117 GLU B C 1
ATOM 2053 O O . GLU B 1 120 ? 7.588 0.628 38.842 1.00 37.26 117 GLU B O 1
ATOM 2059 N N . SER B 1 121 ? 8.595 2.584 38.395 1.00 28.58 118 SER B N 1
ATOM 2060 C CA . SER B 1 121 ? 9.902 1.983 38.171 1.00 27.75 118 SER B CA 1
ATOM 2061 C C . SER B 1 121 ? 10.778 2.036 39.414 1.00 27.82 118 SER B C 1
ATOM 2062 O O . SER B 1 121 ? 11.691 1.227 39.563 1.00 29.36 118 SER B O 1
ATOM 2065 N N . GLY B 1 122 ? 10.518 3.007 40.287 1.00 23.75 119 GLY B N 1
ATOM 2066 C CA . GLY B 1 122 ? 11.393 3.270 41.420 1.00 24.65 119 GLY B CA 1
ATOM 2067 C C . GLY B 1 122 ? 12.706 3.934 41.024 1.00 23.58 119 GLY B C 1
ATOM 2068 O O . GLY B 1 122 ? 13.629 4.041 41.838 1.00 23.41 119 GLY B O 1
ATOM 2069 N N . ALA B 1 123 ? 12.778 4.395 39.777 1.00 20.12 120 ALA B N 1
ATOM 2070 C CA . ALA B 1 123 ? 13.992 5.009 39.243 1.00 19.27 120 ALA B CA 1
ATOM 2071 C C . ALA B 1 123 ? 13.815 6.519 39.087 1.00 22.79 120 ALA B C 1
ATOM 2072 O O . ALA B 1 123 ? 12.694 7.000 38.865 1.00 17.52 120 ALA B O 1
ATOM 2074 N N . PRO B 1 124 ? 14.921 7.274 39.191 1.00 17.35 121 PRO B N 1
ATOM 2075 C CA . PRO B 1 124 ? 14.840 8.724 38.980 1.00 17.24 121 PRO B CA 1
ATOM 2076 C C . PRO B 1 124 ? 14.422 9.067 37.556 1.00 19.42 121 PRO B C 1
ATOM 2077 O O . PRO B 1 124 ? 14.920 8.458 36.608 1.00 15.92 121 PRO B O 1
ATOM 2081 N N . LEU B 1 125 ? 13.507 10.024 37.414 1.00 15.78 122 LEU B N 1
ATOM 2082 C CA . LEU B 1 125 ? 13.095 10.505 36.101 1.00 15.12 122 LEU B CA 1
ATOM 2083 C C . LEU B 1 125 ? 13.622 11.928 35.962 1.00 18.84 122 LEU B C 1
ATOM 2084 O O . LEU B 1 125 ? 13.461 12.746 36.871 1.00 19.44 122 LEU B O 1
ATOM 2089 N N . ILE B 1 126 ? 14.256 12.223 34.835 1.00 15.04 123 ILE B N 1
ATOM 2090 C CA . ILE B 1 126 ? 14.915 13.512 34.665 1.00 15.88 123 ILE B CA 1
ATOM 2091 C C . ILE B 1 126 ? 13.904 14.598 34.325 1.00 16.15 123 ILE B C 1
ATOM 2092 O O . ILE B 1 126 ? 13.173 14.481 33.344 1.00 17.14 123 ILE B O 1
ATOM 2097 N N . ALA B 1 127 ? 13.858 15.654 35.137 1.00 15.04 124 ALA B N 1
ATOM 2098 C CA . ALA B 1 127 ? 12.907 16.743 34.911 1.00 15.03 124 ALA B CA 1
ATOM 2099 C C . ALA B 1 127 ? 13.247 17.498 33.636 1.00 14.81 124 ALA B C 1
ATOM 2100 O O . ALA B 1 127 ? 14.419 17.570 33.248 1.00 15.98 124 ALA B O 1
ATOM 2102 N N . GLY B 1 128 ? 12.229 18.047 32.975 1.00 13.94 125 GLY B N 1
ATOM 2103 C CA . GLY B 1 128 ? 12.451 18.836 31.774 1.00 18.08 125 GLY B CA 1
ATOM 2104 C C . GLY B 1 128 ? 12.555 18.015 30.498 1.00 15.49 125 GLY B C 1
ATOM 2105 O O . GLY B 1 128 ? 12.742 18.569 29.410 1.00 18.47 125 GLY B O 1
ATOM 2106 N N . ALA B 1 129 ? 12.420 16.698 30.638 1.00 13.79 126 ALA B N 1
ATOM 2107 C CA . ALA B 1 129 ? 12.494 15.751 29.520 1.00 12.55 126 ALA B CA 1
ATOM 2108 C C . ALA B 1 129 ? 11.294 15.846 28.580 1.00 13.34 126 ALA B C 1
ATOM 2109 O O . ALA B 1 129 ? 10.219 16.318 28.972 1.00 14.66 126 ALA B O 1
ATOM 2111 N N . VAL B 1 130 ? 11.449 15.354 27.352 1.00 13.70 127 VAL B N 1
ATOM 2112 C CA . VAL B 1 130 ? 10.313 15.303 26.425 1.00 11.83 127 VAL B CA 1
ATOM 2113 C C . VAL B 1 130 ? 9.324 14.240 26.886 1.00 13.40 127 VAL B C 1
ATOM 2114 O O . VAL B 1 130 ? 8.106 14.395 26.753 1.00 14.84 127 VAL B O 1
ATOM 2118 N N . ALA B 1 131 ? 9.864 13.144 27.409 1.00 11.91 128 ALA B N 1
ATOM 2119 C CA . ALA B 1 131 ? 9.043 12.036 27.874 1.00 13.39 128 ALA B CA 1
ATOM 2120 C C . ALA B 1 131 ? 9.796 11.156 28.867 1.00 15.56 128 ALA B C 1
ATOM 2121 O O . ALA B 1 131 ? 11.032 11.100 28.859 1.00 11.10 128 ALA B O 1
ATOM 2123 N N . HIS B 1 132 ? 9.032 10.490 29.726 1.00 14.43 129 HIS B N 1
ATOM 2124 C CA . HIS B 1 132 ? 9.550 9.456 30.615 1.00 11.73 129 HIS B CA 1
ATOM 2125 C C . HIS B 1 132 ? 8.833 8.175 30.237 1.00 14.63 129 HIS B C 1
ATOM 2126 O O . HIS B 1 132 ? 7.618 8.185 30.056 1.00 15.80 129 HIS B O 1
ATOM 2133 N N . LEU B 1 133 ? 9.576 7.081 30.108 1.00 13.46 130 LEU B N 1
ATOM 2134 C CA . LEU B 1 133 ? 8.972 5.772 29.902 1.00 14.75 130 LEU B CA 1
ATOM 2135 C C . LEU B 1 133 ? 9.476 4.865 31.015 1.00 17.15 130 LEU B C 1
ATOM 2136 O O . LEU B 1 133 ? 10.679 4.746 31.225 1.00 18.25 130 LEU B O 1
ATOM 2141 N N . GLU B 1 134 ? 8.561 4.240 31.738 1.00 14.14 131 GLU B N 1
ATOM 2142 C CA . GLU B 1 134 ? 8.949 3.316 32.797 1.00 16.94 131 GLU B CA 1
ATOM 2143 C C . GLU B 1 134 ? 8.664 1.892 32.337 1.00 16.61 131 GLU B C 1
ATOM 2144 O O . GLU B 1 134 ? 7.544 1.570 31.959 1.00 16.60 131 GLU B O 1
ATOM 2150 N N . CYS B 1 135 ? 9.696 1.055 32.350 1.00 16.15 132 CYS B N 1
ATOM 2151 C CA . CYS B 1 135 ? 9.660 -0.223 31.659 1.00 15.15 132 CYS B CA 1
ATOM 2152 C C . CYS B 1 135 ? 9.988 -1.383 32.568 1.00 16.84 132 CYS B C 1
ATOM 2153 O O . CYS B 1 135 ? 10.631 -1.213 33.608 1.00 21.58 132 CYS B O 1
ATOM 2156 N N . ALA B 1 136 ? 9.536 -2.567 32.168 1.00 15.85 133 ALA B N 1
ATOM 2157 C CA . ALA B 1 136 ? 9.900 -3.799 32.844 1.00 17.49 133 ALA B CA 1
ATOM 2158 C C . ALA B 1 136 ? 10.815 -4.566 31.907 1.00 17.67 133 ALA B C 1
ATOM 2159 O O . ALA B 1 136 ? 10.520 -4.678 30.718 1.00 21.40 133 ALA B O 1
ATOM 2161 N N . ILE B 1 137 ? 11.923 -5.091 32.430 1.00 18.60 134 ILE B N 1
ATOM 2162 C CA . ILE B 1 137 ? 12.843 -5.868 31.600 1.00 19.33 134 ILE B CA 1
ATOM 2163 C C . ILE B 1 137 ? 12.178 -7.163 31.151 1.00 24.28 134 ILE B C 1
ATOM 2164 O O . ILE B 1 137 ? 11.734 -7.960 31.977 1.00 27.27 134 ILE B O 1
ATOM 2169 N N . HIS B 1 138 ? 12.143 -7.373 29.838 1.00 23.50 135 HIS B N 1
ATOM 2170 C CA . HIS B 1 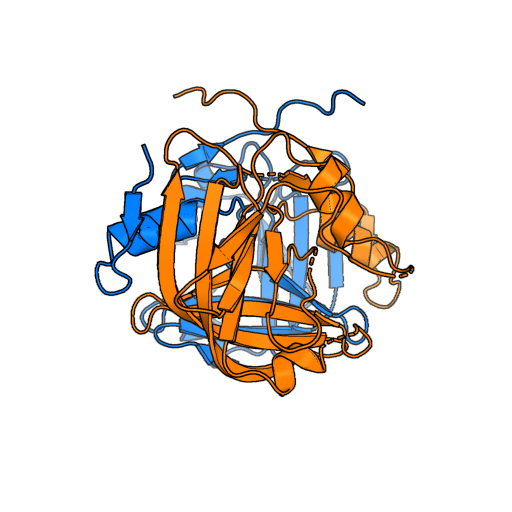138 ? 11.394 -8.463 29.222 1.00 28.35 135 HIS B CA 1
ATOM 2171 C C . HIS B 1 138 ? 12.335 -9.579 28.749 1.00 30.97 135 HIS B C 1
ATOM 2172 O O . HIS B 1 138 ? 12.126 -10.760 29.056 1.00 30.82 135 HIS B O 1
ATOM 2179 N N . ARG B 1 139 ? 13.363 -9.199 27.995 1.00 21.19 136 ARG B N 1
ATOM 2180 C CA . ARG B 1 139 ? 14.326 -10.144 27.433 1.00 20.83 136 ARG B CA 1
ATOM 2181 C C . ARG B 1 139 ? 15.726 -9.549 27.451 1.00 18.42 136 ARG B C 1
ATOM 2182 O O . ARG B 1 139 ? 15.886 -8.324 27.417 1.00 17.29 136 ARG B O 1
ATOM 2190 N N . LEU B 1 140 ? 16.727 -10.428 27.491 1.00 18.29 137 LEU B N 1
ATOM 2191 C CA . LEU B 1 140 ? 18.124 -10.064 27.265 1.00 16.72 137 LEU B CA 1
ATOM 2192 C C . LEU B 1 140 ? 18.613 -10.810 26.022 1.00 18.72 137 LEU B C 1
ATOM 2193 O O . LEU B 1 140 ? 18.537 -12.048 25.966 1.00 22.50 137 LEU B O 1
ATOM 2198 N N . TYR B 1 141 ? 19.097 -10.074 25.026 1.00 15.63 138 TYR B N 1
ATOM 2199 C CA . TYR B 1 141 ? 19.588 -10.688 23.793 1.00 18.05 138 TYR B CA 1
ATOM 2200 C C . TYR B 1 141 ? 21.058 -10.349 23.555 1.00 17.24 138 TYR B C 1
ATOM 2201 O O . TYR B 1 141 ? 21.501 -9.231 23.834 1.00 15.37 138 TYR B O 1
ATOM 2210 N N . GLU B 1 142 ? 21.813 -11.307 23.032 1.00 15.61 139 GLU B N 1
ATOM 2211 C CA . GLU B 1 142 ? 23.220 -11.058 22.720 1.00 14.82 139 GLU B CA 1
ATOM 2212 C C . GLU B 1 142 ? 23.344 -10.000 21.636 1.00 16.58 139 GLU B C 1
ATOM 2213 O O . GLU B 1 142 ? 22.631 -10.033 20.627 1.00 16.05 139 GLU B O 1
ATOM 2219 N N . GLY B 1 143 ? 24.266 -9.061 21.841 1.00 13.96 140 GLY B N 1
ATOM 2220 C CA . GLY B 1 143 ? 24.443 -7.974 20.895 1.00 11.56 140 GLY B CA 1
ATOM 2221 C C . GLY B 1 143 ? 25.911 -7.649 20.699 1.00 15.00 140 GLY B C 1
ATOM 2222 O O . GLY B 1 143 ? 26.301 -6.479 20.712 1.00 14.16 140 GLY B O 1
ATOM 2223 N N . GLY B 1 144 ? 26.730 -8.678 20.508 1.00 13.08 141 GLY B N 1
ATOM 2224 C CA . GLY B 1 144 ? 28.163 -8.462 20.341 1.00 12.22 141 GLY B CA 1
ATOM 2225 C C . GLY B 1 144 ? 28.792 -7.951 21.627 1.00 15.58 141 GLY B C 1
ATOM 2226 O O . GLY B 1 144 ? 28.725 -8.614 22.672 1.00 16.52 141 GLY B O 1
ATOM 2227 N N . ASP B 1 145 ? 29.407 -6.772 21.564 1.00 13.43 142 ASP B N 1
ATOM 2228 C CA . ASP B 1 145 ? 30.017 -6.198 22.754 1.00 14.38 142 ASP B CA 1
ATOM 2229 C C . ASP B 1 145 ? 29.008 -5.417 23.607 1.00 14.57 142 ASP B C 1
ATOM 2230 O O . ASP B 1 145 ? 29.367 -4.808 24.618 1.00 14.56 142 ASP B O 1
ATOM 2235 N N . HIS B 1 146 ? 27.741 -5.474 23.204 1.00 11.69 143 HIS B N 1
ATOM 2236 C CA . HIS B 1 146 ? 26.648 -4.962 24.018 1.00 9.60 143 HIS B CA 1
ATOM 2237 C C . HIS B 1 146 ? 25.659 -6.085 24.303 1.00 11.79 143 HIS B C 1
ATOM 2238 O O . HIS B 1 146 ? 25.666 -7.132 23.635 1.00 13.66 143 HIS B O 1
ATOM 2245 N N . THR B 1 147 ? 24.793 -5.848 25.286 1.00 13.21 144 THR B N 1
ATOM 2246 C CA . THR B 1 147 ? 23.574 -6.634 25.466 1.00 13.98 144 THR B CA 1
ATOM 2247 C C . THR B 1 147 ? 22.381 -5.803 25.029 1.00 13.77 144 THR B C 1
ATOM 2248 O O . THR B 1 147 ? 22.341 -4.598 25.284 1.00 12.36 144 THR B O 1
ATOM 2252 N N . ILE B 1 148 ? 21.429 -6.444 24.353 1.00 11.49 145 ILE B N 1
ATOM 2253 C CA . ILE B 1 148 ? 20.185 -5.794 23.950 1.00 9.54 145 ILE B CA 1
ATOM 2254 C C . ILE B 1 148 ? 19.158 -6.086 25.033 1.00 14.65 145 ILE B C 1
ATOM 2255 O O . ILE B 1 148 ? 18.833 -7.245 25.286 1.00 14.83 145 ILE B O 1
ATOM 2260 N N . PHE B 1 149 ? 18.683 -5.039 25.702 1.00 12.73 146 PHE B N 1
ATOM 2261 C CA . PHE B 1 149 ? 17.662 -5.194 26.733 1.00 12.74 146 PHE B CA 1
ATOM 2262 C C . PHE B 1 149 ? 16.331 -4.787 26.153 1.00 15.18 146 PHE B C 1
ATOM 2263 O O . PHE B 1 149 ? 16.159 -3.646 25.737 1.00 10.93 146 PHE B O 1
ATOM 2271 N 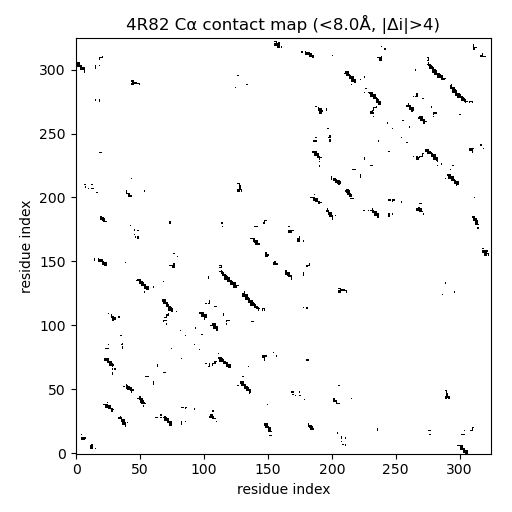N . LEU B 1 150 ? 15.381 -5.716 26.138 1.00 11.43 147 LEU B N 1
ATOM 2272 C CA . LEU B 1 150 ? 14.060 -5.448 25.597 1.00 10.35 147 LEU B CA 1
ATOM 2273 C C . LEU B 1 150 ? 13.145 -5.196 26.791 1.00 16.55 147 LEU B C 1
ATOM 2274 O O . LEU B 1 150 ? 13.084 -6.021 27.707 1.00 21.93 147 LEU B O 1
ATOM 2279 N N . GLY B 1 151 ? 12.460 -4.056 26.796 1.00 14.86 148 GLY B N 1
ATOM 2280 C CA . GLY B 1 151 ? 11.618 -3.683 27.917 1.00 14.96 148 GLY B CA 1
ATOM 2281 C C . GLY B 1 151 ? 10.178 -3.463 27.497 1.00 14.31 148 GLY B C 1
ATOM 2282 O O . GLY B 1 151 ? 9.920 -2.992 26.389 1.00 15.00 148 GLY B O 1
ATOM 2283 N N . GLU B 1 152 ? 9.240 -3.821 28.373 1.00 14.22 149 GLU B N 1
ATOM 2284 C CA . GLU B 1 152 ? 7.829 -3.541 28.123 1.00 13.50 149 GLU B CA 1
ATOM 2285 C C . GLU B 1 152 ? 7.465 -2.242 28.823 1.00 17.60 149 GLU B C 1
ATOM 2286 O O . GLU B 1 152 ? 7.743 -2.064 30.009 1.00 20.67 149 GLU B O 1
ATOM 2292 N N . VAL B 1 153 ? 6.839 -1.335 28.086 1.00 13.58 150 VAL B N 1
ATOM 2293 C CA . VAL B 1 153 ? 6.432 -0.060 28.643 1.00 16.44 150 VAL B CA 1
ATOM 2294 C C . VAL B 1 153 ? 5.239 -0.258 29.584 1.00 17.16 150 VAL B C 1
ATOM 2295 O O . VAL B 1 153 ? 4.175 -0.762 29.183 1.00 17.76 150 VAL B O 1
ATOM 2299 N N . ILE B 1 154 ? 5.428 0.111 30.851 1.00 14.27 151 ILE B N 1
ATOM 2300 C CA . ILE B 1 154 ? 4.384 -0.028 31.854 1.00 15.68 151 ILE B CA 1
ATOM 2301 C C . ILE B 1 154 ? 3.545 1.246 31.940 1.00 17.25 151 ILE B C 1
ATOM 2302 O O . ILE B 1 154 ? 2.310 1.203 32.048 1.00 19.00 151 ILE B O 1
ATOM 2307 N N . THR B 1 155 ? 4.224 2.385 31.905 1.00 17.57 152 THR B N 1
ATOM 2308 C CA . THR B 1 155 ? 3.537 3.669 31.871 1.00 16.89 152 THR B CA 1
ATOM 2309 C C . THR B 1 155 ? 4.491 4.668 31.249 1.00 15.99 152 THR B C 1
ATOM 2310 O O . THR B 1 155 ? 5.692 4.409 31.136 1.00 16.34 152 THR B O 1
ATOM 2314 N N . ALA B 1 156 ? 3.950 5.785 30.793 1.00 15.59 153 ALA B N 1
ATOM 2315 C CA . ALA B 1 156 ? 4.777 6.825 30.211 1.00 15.71 153 ALA B CA 1
ATOM 2316 C C . ALA B 1 156 ? 4.060 8.146 30.382 1.00 16.31 153 ALA B C 1
ATOM 2317 O O . ALA B 1 156 ? 2.821 8.190 30.496 1.00 15.68 153 ALA B O 1
ATOM 2319 N N . THR B 1 157 ? 4.830 9.228 30.419 1.00 13.22 154 THR B N 1
ATOM 2320 C CA . THR B 1 157 ? 4.237 10.564 30.458 1.00 13.08 154 THR B CA 1
ATOM 2321 C C . THR B 1 157 ? 5.022 11.385 29.455 1.00 16.34 154 THR B C 1
ATOM 2322 O O . THR B 1 157 ? 6.231 11.186 29.312 1.00 15.22 154 THR B O 1
ATOM 2326 N N . ARG B 1 158 ? 4.353 12.284 28.740 1.00 15.92 155 ARG B N 1
ATOM 2327 C CA . ARG B 1 158 ? 5.045 13.081 27.730 1.00 13.54 155 ARG B CA 1
ATOM 2328 C C . ARG B 1 158 ? 4.628 14.551 27.791 1.00 16.15 155 ARG B C 1
ATOM 2329 O O . ARG B 1 158 ? 3.553 14.889 28.288 1.00 18.40 155 ARG B O 1
ATOM 2337 N N . TRP B 1 159 ? 5.498 15.411 27.279 1.00 13.71 156 TRP B N 1
ATOM 2338 C CA . TRP B 1 159 ? 5.259 16.848 27.239 1.00 14.70 156 TRP B CA 1
ATOM 2339 C C . TRP B 1 159 ? 5.244 17.258 25.772 1.00 14.84 156 TRP B C 1
ATOM 2340 O O . TRP B 1 159 ? 6.302 17.433 25.163 1.00 16.53 156 TRP B O 1
ATOM 2351 N N . PRO B 1 160 ? 4.042 17.371 25.182 1.00 16.48 157 PRO B N 1
ATOM 2352 C CA . PRO B 1 160 ? 3.892 17.552 23.729 1.00 17.89 157 PRO B CA 1
ATOM 2353 C C . PRO B 1 160 ? 4.631 18.770 23.172 1.00 24.55 157 PRO B C 1
ATOM 2354 O O . PRO B 1 160 ? 5.164 18.705 22.061 1.00 25.21 157 PRO B O 1
ATOM 2358 N N . ALA B 1 161 ? 4.686 19.851 23.944 1.00 21.61 158 ALA B N 1
ATOM 2359 C CA . ALA B 1 161 ? 5.321 21.086 23.497 1.00 23.52 158 ALA B CA 1
ATOM 2360 C C . ALA B 1 161 ? 6.845 20.994 23.425 1.00 23.13 158 ALA B C 1
ATOM 2361 O O . ALA B 1 161 ? 7.495 21.855 22.826 1.00 24.50 158 ALA B O 1
ATOM 2363 N N . ARG B 1 162 ? 7.423 19.965 24.036 1.00 17.89 159 ARG B N 1
ATOM 2364 C CA . ARG B 1 162 ? 8.879 19.827 24.004 1.00 17.40 159 ARG B CA 1
ATOM 2365 C C . ARG B 1 162 ? 9.373 19.069 22.769 1.00 16.73 159 ARG B C 1
ATOM 2366 O O . ARG B 1 162 ? 8.631 18.291 22.162 1.00 20.18 159 ARG B O 1
ATOM 2374 N N . GLU B 1 163 ? 10.623 19.330 22.394 1.00 14.45 160 GLU B N 1
ATOM 2375 C CA . GLU B 1 163 ? 11.291 18.613 21.308 1.00 17.39 160 GLU B CA 1
ATOM 2376 C C . GLU B 1 163 ? 12.605 18.057 21.819 1.00 17.89 160 GLU B C 1
ATOM 2377 O O . GLU B 1 163 ? 13.285 18.698 22.622 1.00 15.81 160 GLU B O 1
ATOM 2383 N N . GLY B 1 164 ? 12.999 16.895 21.310 1.00 14.03 161 GLY B N 1
ATOM 2384 C CA . GLY B 1 164 ? 14.215 16.257 21.776 1.00 13.42 161 GLY B CA 1
ATOM 2385 C C . GLY B 1 164 ? 15.490 16.925 21.295 1.00 18.54 161 GLY B C 1
ATOM 2386 O O . GLY B 1 164 ? 15.505 17.638 20.283 1.00 17.87 161 GLY B O 1
ATOM 2395 N N . LEU B 1 166 ? 19.347 16.300 19.758 1.00 12.54 163 LEU B N 1
ATOM 2396 C CA . LEU B 1 166 ? 19.784 15.428 18.679 1.00 11.61 163 LEU B CA 1
ATOM 2397 C C . LEU B 1 166 ? 21.261 15.130 18.847 1.00 14.45 163 LEU B C 1
ATOM 2398 O O . LEU B 1 166 ? 22.004 15.946 19.396 1.00 13.17 163 LEU B O 1
ATOM 2403 N N . PHE B 1 167 ? 21.682 13.960 18.369 1.00 10.99 164 PHE B N 1
ATOM 2404 C CA . PHE B 1 167 ? 23.080 13.545 18.403 1.00 11.29 164 PHE B CA 1
ATOM 2405 C C . PHE B 1 167 ? 23.377 13.018 17.016 1.00 16.60 164 PHE B C 1
ATOM 2406 O O . PHE B 1 167 ? 22.696 12.114 16.536 1.00 14.80 164 PHE B O 1
ATOM 2414 N N . SER B 1 168 ? 24.380 13.582 16.352 1.00 13.51 165 SER B N 1
ATOM 2415 C CA . SER B 1 168 ? 24.663 13.187 14.983 1.00 14.53 165 SER B CA 1
ATOM 2416 C C . SER B 1 168 ? 26.103 13.540 14.681 1.00 16.16 165 SER B C 1
ATOM 2417 O O . SER B 1 168 ? 26.578 14.605 15.080 1.00 18.54 165 SER B O 1
ATOM 2420 N N . GLY B 1 169 ? 26.798 12.657 13.973 1.00 13.09 166 GLY B N 1
ATOM 2421 C CA . GLY B 1 169 ? 28.201 12.906 13.660 1.00 13.85 166 GLY B CA 1
ATOM 2422 C C . GLY B 1 169 ? 29.048 13.144 14.897 1.00 15.24 166 GLY B C 1
ATOM 2423 O O . GLY B 1 169 ? 30.055 13.870 14.836 1.00 17.31 166 GLY B O 1
ATOM 2424 N N . GLY B 1 170 ? 28.638 12.551 16.018 1.00 15.17 167 GLY B N 1
ATOM 2425 C CA . GLY B 1 170 ? 29.353 12.667 17.276 1.00 16.15 167 GLY B CA 1
ATOM 2426 C C . GLY B 1 170 ? 29.199 14.010 17.973 1.00 20.78 167 GLY B C 1
ATOM 2427 O O . GLY B 1 170 ? 29.959 14.327 18.894 1.00 20.69 167 GLY B O 1
ATOM 2428 N N . ARG B 1 171 ? 28.224 14.807 17.534 1.00 14.76 168 ARG B N 1
ATOM 2429 C CA . ARG B 1 171 ? 27.998 16.135 18.106 1.00 16.43 168 ARG B CA 1
ATOM 2430 C C . ARG B 1 171 ? 26.541 16.285 18.509 1.00 11.56 168 ARG B C 1
ATOM 2431 O O . ARG B 1 171 ? 25.661 15.678 17.903 1.00 13.75 168 ARG B O 1
ATOM 2439 N N . PHE B 1 172 ? 26.276 17.126 19.503 1.00 12.01 169 PHE B N 1
ATOM 2440 C CA . PHE B 1 172 ? 24.889 17.443 19.819 1.00 14.08 169 PHE B CA 1
ATOM 2441 C C . PHE B 1 172 ? 24.394 18.513 18.851 1.00 13.71 169 PHE B C 1
ATOM 2442 O O . PHE B 1 172 ? 25.141 19.429 18.488 1.00 16.77 169 PHE B O 1
ATOM 2450 N N . ARG B 1 173 ? 23.137 18.388 18.432 1.00 12.30 170 ARG B N 1
ATOM 2451 C CA . ARG B 1 173 ? 22.587 19.255 17.398 1.00 14.15 170 ARG B CA 1
ATOM 2452 C C . ARG B 1 173 ? 21.171 19.642 17.784 1.00 17.87 170 ARG B C 1
ATOM 2453 O O . ARG B 1 173 ? 20.612 19.099 18.743 1.00 15.54 170 ARG B O 1
ATOM 2461 N N . ARG B 1 174 ? 20.577 20.581 17.051 1.00 15.25 171 ARG B N 1
ATOM 2462 C CA . ARG B 1 174 ? 19.177 20.900 17.301 1.00 16.51 171 ARG B CA 1
ATOM 2463 C C . ARG B 1 174 ? 18.367 20.995 16.019 1.00 16.98 171 ARG B C 1
ATOM 2464 O O . ARG B 1 174 ? 18.923 21.036 14.914 1.00 16.61 171 ARG B O 1
ATOM 2472 N N . PHE B 1 175 ? 17.048 20.990 16.172 1.00 18.12 172 PHE B N 1
ATOM 2473 C CA . PHE B 1 175 ? 16.144 21.064 15.036 1.00 18.81 172 PHE B CA 1
ATOM 2474 C C . PHE B 1 175 ? 16.068 22.456 14.444 1.00 19.54 172 PHE B C 1
ATOM 2475 O O . PHE B 1 175 ? 16.184 23.460 15.160 1.00 20.35 172 PHE B O 1
ATOM 2483 N N . ALA B 1 176 ? 15.814 22.508 13.141 1.00 19.72 173 ALA B N 1
ATOM 2484 C CA . ALA B 1 176 ? 15.340 23.723 12.492 1.00 20.79 173 ALA B CA 1
ATOM 2485 C C . ALA B 1 176 ? 13.846 23.761 12.741 1.00 21.96 173 ALA B C 1
ATOM 2486 O O . ALA B 1 176 ? 13.212 22.712 12.785 1.00 23.87 173 ALA B O 1
ATOM 2488 N N . PRO B 1 177 ? 13.276 24.961 12.909 1.00 27.75 174 PRO B N 1
ATOM 2489 C CA . PRO B 1 177 ? 11.821 25.119 13.036 1.00 29.54 174 PRO B CA 1
ATOM 2490 C C . PRO B 1 177 ? 11.070 24.336 11.959 1.00 33.97 174 PRO B C 1
ATOM 2491 O O . PRO B 1 177 ? 11.539 24.280 10.819 1.00 33.87 174 PRO B O 1
ATOM 2495 N N . ASP B 1 178 ? 9.946 23.717 12.315 1.00 34.36 175 ASP B N 1
ATOM 2496 C CA . ASP B 1 178 ? 9.181 22.932 11.353 1.00 38.87 175 ASP B CA 1
ATOM 2497 C C . ASP B 1 178 ? 8.653 23.868 10.275 1.00 44.39 175 ASP B C 1
ATOM 2498 O O . ASP B 1 178 ? 7.901 24.797 10.571 1.00 48.88 175 ASP B O 1
ATOM 2503 N N . ALA B 1 179 ? 9.062 23.627 9.029 1.00 43.83 176 ALA B N 1
ATOM 2504 C CA . ALA B 1 179 ? 8.623 24.448 7.898 1.00 46.54 176 ALA B CA 1
ATOM 2505 C C . ALA B 1 179 ? 7.107 24.402 7.736 1.00 54.53 176 ALA B C 1
ATOM 2506 O O . ALA B 1 179 ? 6.494 25.354 7.252 1.00 60.22 176 ALA B O 1
ATOM 2508 N N . ASP B 1 180 ? 6.510 23.287 8.148 1.00 57.87 177 ASP B N 1
ATOM 2509 C CA . ASP B 1 180 ? 5.070 23.093 8.027 1.00 63.14 177 ASP B CA 1
ATOM 2510 C C . ASP B 1 180 ? 4.400 22.976 9.394 1.00 66.23 177 ASP B C 1
ATOM 2511 O O . ASP B 1 180 ? 4.285 23.957 10.132 1.00 67.86 177 ASP B O 1
#

InterPro domains:
  IPR002563 Flavin reductase like domain [PF01613] (25-171)
  IPR002563 Flavin reductase like domain [SM00903] (24-171)
  IPR012349 FMN-binding split barrel [G3DSA:2.30.110.10] (1-182)
  IPR050268 NADH-dependent flavin reductase [PTHR30466] (13-173)

Secondary structure (DSSP, 8-state):
--EEE-TT-HHHHHHHHTTS-B--EEEEB-SSS-B--BS--EEEETTTTEEEEEEETT---HHHHH-SEEEEEEPPTT-HHHHHHTT-----TTSSS-EEE-TTT--EEETT-SEEEEEEEEEEEEETTEEEEEEEEEEEEE-TT----EETTEE--BPPP--/-EEE-TT-HHHHHHHHTTS-B--EEEEB-SSS-B--BS--EEEETTTTEEEEEEETT---HHHHH-SEEEEEEPPTT-HHHHHHTT-----TTTTS-EEE-TTT-SEEETT-SEEEEEEEEEEEEETTEEEEEEEEEEEEE-TT----EETTEE--BPPP--

Solvent-accessible surface area: 14509 Å² total